Protein AF-A0A6A6Y1X2-F1 (afdb_monomer_lite)

Structure (mmCIF, N/CA/C/O backbone):
data_AF-A0A6A6Y1X2-F1
#
_entry.id   AF-A0A6A6Y1X2-F1
#
loop_
_atom_site.group_PDB
_atom_site.id
_atom_site.type_symbol
_atom_site.label_atom_id
_atom_site.label_alt_id
_atom_site.label_comp_id
_atom_site.label_asym_id
_atom_site.label_entity_id
_atom_site.label_seq_id
_atom_site.pdbx_PDB_ins_code
_atom_site.Cartn_x
_atom_site.Cartn_y
_atom_site.Cartn_z
_atom_site.occupancy
_atom_site.B_iso_or_equiv
_atom_site.auth_seq_id
_atom_site.auth_comp_id
_atom_site.auth_asym_id
_atom_site.auth_atom_id
_atom_site.pdbx_PDB_model_num
ATOM 1 N N . MET A 1 1 ? -9.112 4.869 4.068 1.00 90.94 1 MET A N 1
ATOM 2 C CA . MET A 1 1 ? -7.840 4.859 3.305 1.00 90.94 1 MET A CA 1
ATOM 3 C C . MET A 1 1 ? -7.830 5.843 2.142 1.00 90.94 1 MET A C 1
ATOM 5 O O . MET A 1 1 ? -7.029 6.756 2.189 1.00 90.94 1 MET A O 1
ATOM 9 N N . SER A 1 2 ? -8.678 5.700 1.114 1.00 92.44 2 SER A N 1
ATOM 10 C CA . SER A 1 2 ? -8.654 6.577 -0.080 1.00 92.44 2 SER A CA 1
ATOM 11 C C . SER A 1 2 ? -8.897 8.064 0.211 1.00 92.44 2 SER A C 1
ATOM 13 O O . SER A 1 2 ? -8.475 8.908 -0.566 1.00 92.44 2 SER A O 1
ATOM 15 N N . ALA A 1 3 ? -9.556 8.375 1.329 1.00 95.12 3 ALA A N 1
ATOM 16 C CA . ALA A 1 3 ? -9.776 9.737 1.811 1.00 95.12 3 ALA A CA 1
ATOM 17 C C . ALA A 1 3 ? -8.633 10.292 2.690 1.00 95.12 3 ALA A C 1
ATOM 19 O O . ALA A 1 3 ? -8.714 11.439 3.113 1.00 95.12 3 ALA A O 1
ATOM 20 N N . LEU A 1 4 ? -7.599 9.500 3.011 1.00 95.81 4 LEU A N 1
ATOM 21 C CA . LEU A 1 4 ? -6.460 9.980 3.800 1.00 95.81 4 LEU A CA 1
ATOM 22 C C . LEU A 1 4 ? -5.510 10.772 2.902 1.00 95.81 4 LEU A C 1
ATOM 24 O O . LEU A 1 4 ? -4.921 10.221 1.968 1.00 95.81 4 LEU A O 1
ATOM 28 N N . THR A 1 5 ? -5.340 12.051 3.218 1.00 97.19 5 THR A N 1
ATOM 29 C CA . THR A 1 5 ? -4.479 12.974 2.478 1.00 97.19 5 THR A CA 1
ATOM 30 C C . THR A 1 5 ? -3.548 13.721 3.422 1.00 97.19 5 THR A C 1
ATOM 32 O O . THR A 1 5 ? -3.950 14.100 4.523 1.00 97.19 5 THR A O 1
ATOM 35 N N . HIS A 1 6 ? -2.330 13.990 2.964 1.00 96.31 6 HIS A N 1
ATOM 36 C CA . HIS A 1 6 ? -1.426 14.956 3.581 1.00 96.31 6 HIS A CA 1
ATOM 37 C C . HIS A 1 6 ? -2.041 16.363 3.556 1.00 96.31 6 HIS A C 1
ATOM 39 O O . HIS A 1 6 ? -2.996 16.636 2.822 1.00 96.31 6 HIS A O 1
ATOM 45 N N . ALA A 1 7 ? -1.461 17.295 4.315 1.00 94.38 7 ALA A N 1
ATOM 46 C CA . ALA A 1 7 ? -1.940 18.679 4.365 1.00 94.38 7 ALA A CA 1
ATOM 47 C C . ALA A 1 7 ? -1.940 19.402 3.001 1.00 94.38 7 ALA A C 1
ATOM 49 O O . ALA A 1 7 ? -2.723 20.326 2.796 1.00 94.38 7 ALA A O 1
ATOM 50 N N . ASN A 1 8 ? -1.090 18.980 2.062 1.00 93.75 8 ASN A N 1
ATOM 51 C CA . ASN A 1 8 ? -1.038 19.515 0.698 1.00 93.75 8 ASN A CA 1
ATOM 52 C C . ASN A 1 8 ? -2.030 18.837 -0.273 1.00 93.75 8 ASN A C 1
ATOM 54 O O . ASN A 1 8 ? -1.996 19.114 -1.470 1.00 93.75 8 ASN A O 1
ATOM 58 N N . GLY A 1 9 ? -2.894 17.945 0.221 1.00 94.44 9 GLY A N 1
ATOM 59 C CA . GLY A 1 9 ? -3.892 17.228 -0.573 1.00 94.44 9 GLY A CA 1
ATOM 60 C C . GLY A 1 9 ? -3.372 15.982 -1.294 1.00 94.44 9 GLY A C 1
ATOM 61 O O . GLY A 1 9 ? -4.169 15.269 -1.903 1.00 94.44 9 GLY A O 1
ATOM 62 N N . VAL A 1 10 ? -2.071 15.672 -1.219 1.00 95.81 10 VAL A N 1
ATOM 63 C CA . VAL A 1 10 ? -1.525 14.419 -1.763 1.00 95.81 10 VAL A CA 1
ATOM 64 C C . VAL A 1 10 ? -2.115 13.234 -0.983 1.00 95.81 10 VAL A C 1
ATOM 66 O O . VAL A 1 10 ? -2.164 13.287 0.247 1.00 95.81 10 VAL A O 1
ATOM 69 N N . PRO A 1 11 ? -2.584 12.159 -1.643 1.00 97.00 11 PRO A N 1
ATOM 70 C CA . PRO A 1 11 ? -3.074 10.979 -0.939 1.00 97.00 11 PRO A CA 1
ATOM 71 C C . PRO A 1 11 ? -1.925 10.244 -0.244 1.00 97.00 11 PRO A C 1
ATOM 73 O O . PRO A 1 11 ? -0.875 10.043 -0.844 1.00 97.00 11 PRO A O 1
ATOM 76 N N . VAL A 1 12 ? -2.152 9.772 0.982 1.00 97.56 12 VAL A N 1
ATOM 77 C CA . VAL A 1 12 ? -1.152 9.001 1.754 1.00 97.56 12 VAL A CA 1
ATOM 78 C C . VAL A 1 12 ? -0.928 7.610 1.158 1.00 97.56 12 VAL A C 1
ATOM 80 O O . VAL A 1 12 ? 0.147 7.025 1.256 1.00 97.56 12 VAL A O 1
ATOM 83 N N . CYS A 1 13 ? -1.970 7.040 0.553 1.00 96.94 13 CYS A N 1
ATOM 84 C CA . CYS A 1 13 ? -1.951 5.688 0.007 1.00 96.94 13 CYS A CA 1
ATOM 85 C C . CYS A 1 13 ? -2.160 5.713 -1.503 1.00 96.94 13 CYS A C 1
ATOM 87 O O . CYS A 1 13 ? -3.203 6.163 -1.984 1.00 96.94 13 CYS A O 1
ATOM 89 N N . ARG A 1 14 ? -1.237 5.103 -2.246 1.00 95.31 14 ARG A N 1
ATOM 90 C CA . ARG A 1 14 ? -1.464 4.726 -3.641 1.00 95.31 14 ARG A CA 1
ATOM 91 C C . ARG A 1 14 ? -2.042 3.318 -3.687 1.00 95.31 14 ARG A C 1
ATOM 93 O O . ARG A 1 14 ? -1.314 2.345 -3.519 1.00 95.31 14 ARG A O 1
ATOM 100 N N . ILE A 1 15 ? -3.356 3.220 -3.873 1.00 95.00 15 ILE A N 1
ATOM 101 C CA . ILE A 1 15 ? -4.097 1.952 -3.860 1.00 95.00 15 ILE A CA 1
ATOM 102 C C . ILE A 1 15 ? -4.109 1.331 -5.260 1.00 95.00 15 ILE A C 1
ATOM 104 O O . ILE A 1 15 ? -4.421 2.006 -6.241 1.00 95.00 15 ILE A O 1
ATOM 108 N N . TYR A 1 16 ? -3.820 0.033 -5.340 1.00 92.19 16 TYR A N 1
ATOM 109 C CA . TYR A 1 16 ? -3.895 -0.753 -6.568 1.00 92.19 16 TYR A CA 1
ATOM 110 C C . TYR A 1 16 ? -5.142 -1.627 -6.552 1.00 92.19 16 TYR A C 1
ATOM 112 O O . TYR A 1 16 ? -5.369 -2.412 -5.629 1.00 92.19 16 TYR A O 1
ATOM 120 N N . LYS A 1 17 ? -5.932 -1.510 -7.614 1.00 91.69 17 LYS A N 1
ATOM 121 C CA . LYS A 1 17 ? -7.061 -2.388 -7.903 1.00 91.69 17 LYS A CA 1
ATOM 122 C C . LYS A 1 17 ? -7.142 -2.619 -9.403 1.00 91.69 17 LYS A C 1
ATOM 124 O O . LYS A 1 17 ? -6.641 -1.804 -10.180 1.00 91.69 17 LYS A O 1
ATOM 129 N N . ASP A 1 18 ? -7.816 -3.690 -9.791 1.00 89.19 18 ASP A N 1
ATOM 130 C CA . ASP A 1 18 ? -8.223 -3.857 -11.179 1.00 89.19 18 ASP A CA 1
ATOM 131 C C . ASP A 1 18 ? -9.150 -2.687 -11.596 1.00 89.19 18 ASP A C 1
ATOM 133 O O . ASP A 1 18 ? -9.982 -2.246 -10.784 1.00 89.19 18 ASP A O 1
ATOM 137 N N . PRO A 1 19 ? -9.007 -2.120 -12.809 1.00 89.56 19 PRO A N 1
ATOM 138 C CA . PRO A 1 19 ? -9.903 -1.077 -13.301 1.00 89.56 19 PRO A CA 1
ATOM 139 C C . PRO A 1 19 ? -11.385 -1.461 -13.214 1.00 89.56 19 PRO A C 1
ATOM 141 O O . PRO A 1 19 ? -12.190 -0.620 -12.811 1.00 89.56 19 PRO A O 1
ATOM 144 N N . GLU A 1 20 ? -11.717 -2.723 -13.488 1.00 92.00 20 GLU A N 1
ATOM 145 C CA . GLU A 1 20 ? -13.081 -3.264 -13.483 1.00 92.00 20 GLU A CA 1
ATOM 146 C C . GLU A 1 20 ? -13.570 -3.637 -12.074 1.00 92.00 20 GLU A C 1
ATOM 148 O O . GLU A 1 20 ? -14.769 -3.802 -11.858 1.00 92.00 20 GLU A O 1
ATOM 153 N N . ALA A 1 21 ? -12.670 -3.722 -11.086 1.00 91.81 21 ALA A N 1
ATOM 154 C CA . ALA A 1 21 ? -13.043 -4.044 -9.712 1.00 91.81 21 ALA A CA 1
ATOM 155 C C . ALA A 1 21 ? -13.821 -2.906 -9.036 1.00 91.81 21 ALA A C 1
ATOM 157 O O . ALA A 1 21 ? -13.378 -1.749 -9.016 1.00 91.81 21 ALA A O 1
ATOM 158 N N . ILE A 1 22 ? -14.938 -3.254 -8.394 1.00 90.62 22 ILE A N 1
ATOM 159 C CA . ILE A 1 22 ? -15.794 -2.325 -7.650 1.00 90.62 22 ILE A CA 1
ATOM 160 C C . ILE A 1 22 ? -15.734 -2.687 -6.165 1.00 90.62 22 ILE A C 1
ATOM 162 O O . ILE A 1 22 ? -16.066 -3.801 -5.763 1.00 90.62 22 ILE A O 1
ATOM 166 N N . TYR A 1 23 ? -15.317 -1.741 -5.319 1.00 88.62 23 TYR A N 1
ATOM 167 C CA . TYR A 1 23 ? -15.350 -1.958 -3.871 1.00 88.62 23 TYR A CA 1
ATOM 168 C C . TYR A 1 23 ? -16.794 -2.110 -3.386 1.00 88.62 23 TYR A C 1
ATOM 170 O O . TYR A 1 23 ? -17.651 -1.294 -3.714 1.00 88.62 23 TYR A O 1
ATOM 178 N N . GLY A 1 24 ? -17.041 -3.154 -2.595 1.00 86.94 24 GLY A N 1
ATOM 179 C CA . GLY A 1 24 ? -18.381 -3.543 -2.147 1.00 86.94 24 GLY A CA 1
ATOM 180 C C . GLY A 1 24 ? -19.018 -4.662 -2.977 1.00 86.94 24 GLY A C 1
ATOM 181 O O . GLY A 1 24 ? -19.987 -5.257 -2.514 1.00 86.94 24 GLY A O 1
ATOM 182 N N . ASP A 1 25 ? -18.460 -5.009 -4.143 1.00 93.12 25 ASP A N 1
ATOM 183 C CA . ASP A 1 25 ? -18.885 -6.175 -4.922 1.00 93.12 25 ASP A CA 1
ATOM 184 C C . ASP A 1 25 ? -17.889 -7.335 -4.783 1.00 93.12 25 ASP A C 1
ATOM 186 O O . ASP A 1 25 ? -16.803 -7.338 -5.367 1.00 93.12 25 ASP A O 1
ATOM 190 N N . ALA A 1 26 ? -18.295 -8.366 -4.041 1.00 90.81 26 ALA A N 1
ATOM 191 C CA . ALA A 1 26 ? -17.480 -9.552 -3.787 1.00 90.81 26 ALA A CA 1
ATOM 192 C C . ALA A 1 26 ? -17.168 -10.383 -5.048 1.00 90.81 26 ALA A C 1
ATOM 194 O O . ALA A 1 26 ? -16.287 -11.241 -5.006 1.00 90.81 26 ALA A O 1
ATOM 195 N N . LYS A 1 27 ? -17.875 -10.166 -6.169 1.00 92.94 27 LYS A N 1
ATOM 196 C CA . LYS A 1 27 ? -17.596 -10.866 -7.435 1.00 92.94 27 LYS A CA 1
ATOM 197 C C . LYS A 1 27 ? -16.362 -10.327 -8.147 1.00 92.94 27 LYS A C 1
ATOM 199 O O . LYS A 1 27 ? -15.726 -11.067 -8.891 1.00 92.94 27 LYS A O 1
ATOM 204 N N . THR A 1 28 ? -16.053 -9.050 -7.943 1.00 93.06 28 THR A N 1
ATOM 205 C CA . THR A 1 28 ? -14.974 -8.350 -8.654 1.00 93.06 28 THR A CA 1
ATOM 206 C C . THR A 1 28 ? -13.822 -7.966 -7.731 1.00 93.06 28 THR A C 1
ATOM 208 O O . THR A 1 28 ? -12.709 -7.748 -8.206 1.00 93.06 28 THR A O 1
ATOM 211 N N . GLN A 1 29 ? -14.053 -7.914 -6.416 1.00 92.06 29 GLN A N 1
ATOM 212 C CA . GLN A 1 29 ? -13.047 -7.540 -5.432 1.00 92.06 29 GLN A CA 1
ATOM 213 C C . GLN A 1 29 ? -13.070 -8.466 -4.211 1.00 92.06 29 GLN A C 1
ATOM 215 O O . GLN A 1 29 ? -14.112 -8.714 -3.608 1.00 92.06 29 GLN A O 1
ATOM 220 N N . GLY A 1 30 ? -11.890 -8.946 -3.822 1.00 92.31 30 GLY A N 1
ATOM 221 C CA . GLY A 1 30 ? -11.708 -9.754 -2.619 1.00 92.31 30 GLY A CA 1
ATOM 222 C C . GLY A 1 30 ? -11.501 -8.914 -1.355 1.00 92.31 30 GLY A C 1
ATOM 223 O O . GLY A 1 30 ? -11.542 -7.687 -1.370 1.00 92.31 30 GLY A O 1
ATOM 224 N N . ALA A 1 31 ? -11.197 -9.583 -0.243 1.00 93.44 31 ALA A N 1
ATOM 225 C CA . ALA A 1 31 ? -10.974 -8.941 1.057 1.00 93.44 31 ALA A CA 1
ATOM 226 C C . ALA A 1 31 ? -9.569 -8.317 1.230 1.00 93.44 31 ALA A C 1
ATOM 228 O O . ALA A 1 31 ? -9.184 -7.951 2.342 1.00 93.44 31 ALA A O 1
ATOM 229 N N . THR A 1 32 ? -8.782 -8.218 0.155 1.00 94.00 32 THR A N 1
ATOM 230 C CA . THR A 1 32 ? -7.405 -7.707 0.179 1.00 94.00 32 THR A CA 1
ATOM 231 C C . THR A 1 32 ? -7.313 -6.362 -0.526 1.00 94.00 32 THR A C 1
ATOM 233 O O . THR A 1 32 ? -7.763 -6.209 -1.658 1.00 94.00 32 THR A O 1
ATOM 236 N N . VAL A 1 33 ? -6.638 -5.406 0.110 1.00 94.88 33 VAL A N 1
ATOM 237 C CA . VAL A 1 33 ? -6.283 -4.116 -0.487 1.00 94.88 33 VAL A CA 1
ATOM 238 C C . VAL A 1 33 ? -4.764 -4.028 -0.596 1.00 94.88 33 VAL A C 1
ATOM 240 O O . VAL A 1 33 ? -4.051 -4.139 0.403 1.00 94.88 33 VAL A O 1
ATOM 243 N N . ALA A 1 34 ? -4.265 -3.847 -1.820 1.00 94.25 34 ALA A N 1
ATOM 244 C CA . ALA A 1 34 ? -2.849 -3.640 -2.107 1.00 94.25 34 ALA A CA 1
ATOM 245 C C . ALA A 1 34 ? -2.564 -2.149 -2.301 1.00 94.25 34 ALA A C 1
ATOM 247 O O . ALA A 1 34 ? -3.314 -1.461 -2.993 1.00 94.25 34 ALA A O 1
ATOM 248 N N . PHE A 1 35 ? -1.487 -1.642 -1.708 1.00 95.50 35 PHE A N 1
ATOM 249 C CA . PHE A 1 35 ? -1.130 -0.228 -1.787 1.00 95.50 35 PHE A CA 1
ATOM 250 C C . PHE A 1 35 ? 0.358 0.013 -1.505 1.00 95.50 35 PHE A C 1
ATOM 252 O O . PHE A 1 35 ? 1.063 -0.847 -0.973 1.00 95.50 35 PHE A O 1
ATOM 259 N N . ASN A 1 36 ? 0.840 1.202 -1.855 1.00 95.31 36 ASN A N 1
ATOM 260 C CA . ASN A 1 36 ? 2.048 1.783 -1.273 1.00 95.31 36 ASN A CA 1
ATOM 261 C C . ASN A 1 36 ? 1.655 2.969 -0.394 1.00 95.31 36 ASN A C 1
ATOM 263 O O . ASN A 1 36 ? 0.688 3.671 -0.693 1.00 95.31 36 ASN A O 1
ATOM 267 N N . VAL A 1 37 ? 2.423 3.186 0.668 1.00 96.50 37 VAL A N 1
ATOM 268 C CA . VAL A 1 37 ? 2.389 4.432 1.437 1.00 96.50 37 VAL A CA 1
ATOM 269 C C . VAL A 1 37 ? 3.362 5.399 0.783 1.00 96.50 37 VAL A C 1
ATOM 271 O O . VAL A 1 37 ? 4.423 4.969 0.330 1.00 96.50 37 VAL A O 1
ATOM 274 N N . GLN A 1 38 ? 2.995 6.666 0.692 1.00 95.19 38 GLN A N 1
ATOM 275 C CA . GLN A 1 38 ? 3.832 7.719 0.132 1.00 95.19 38 GLN A CA 1
ATOM 276 C C . GLN A 1 38 ? 3.825 8.938 1.049 1.00 95.19 38 GLN A C 1
ATOM 278 O O . GLN A 1 38 ? 2.919 9.081 1.867 1.00 95.19 38 GLN A O 1
ATOM 283 N N . ASP A 1 39 ? 4.862 9.758 0.933 1.00 94.25 39 ASP A N 1
ATOM 284 C CA . ASP A 1 39 ? 5.003 11.016 1.657 1.00 94.25 39 ASP A CA 1
ATOM 285 C C . ASP A 1 39 ? 4.289 12.174 0.931 1.00 94.25 39 ASP A C 1
ATOM 287 O O . ASP A 1 39 ? 3.722 12.022 -0.163 1.00 94.25 39 ASP A O 1
ATOM 291 N N . SER A 1 40 ? 4.339 13.369 1.524 1.00 94.75 40 SER A N 1
ATOM 292 C CA . SER A 1 40 ? 3.743 14.571 0.931 1.00 94.75 40 SER A CA 1
ATOM 293 C C . SER A 1 40 ? 4.392 15.000 -0.394 1.00 94.75 40 SER A C 1
ATOM 295 O O . SER A 1 40 ? 3.788 15.775 -1.142 1.00 94.75 40 SER A O 1
ATOM 297 N N . LEU A 1 41 ? 5.578 14.483 -0.724 1.00 92.94 41 LEU A N 1
ATOM 298 C CA . LEU A 1 41 ? 6.306 14.703 -1.975 1.00 92.94 41 LEU A CA 1
ATOM 299 C C . LEU A 1 41 ? 6.076 13.581 -3.004 1.00 92.94 41 LEU A C 1
ATOM 301 O O . LEU A 1 41 ? 6.710 13.582 -4.060 1.00 92.94 41 LEU A O 1
ATOM 305 N N . VAL A 1 42 ? 5.129 12.666 -2.749 1.00 93.06 42 VAL A N 1
ATOM 306 C CA . VAL A 1 42 ? 4.790 11.517 -3.611 1.00 93.06 42 VAL A CA 1
ATOM 307 C C . VAL A 1 42 ? 5.923 10.478 -3.686 1.00 93.06 42 VAL A C 1
ATOM 309 O O . VAL A 1 42 ? 5.928 9.604 -4.556 1.00 93.06 42 VAL A O 1
ATOM 312 N N . MET A 1 43 ? 6.882 10.515 -2.761 1.00 93.06 43 MET A N 1
ATOM 313 C CA . MET A 1 43 ? 7.907 9.485 -2.643 1.00 93.06 43 MET A CA 1
ATOM 314 C C . MET A 1 43 ? 7.345 8.297 -1.860 1.00 93.06 43 MET A C 1
ATOM 316 O O . MET A 1 43 ? 6.833 8.471 -0.752 1.00 93.06 43 MET A O 1
ATOM 320 N N . PRO A 1 44 ? 7.400 7.070 -2.406 1.00 93.50 44 PRO A N 1
ATOM 321 C CA . PRO A 1 44 ? 6.893 5.913 -1.692 1.00 93.50 44 PRO A CA 1
ATOM 322 C C . PRO A 1 44 ? 7.811 5.575 -0.519 1.00 93.50 44 PRO A C 1
ATOM 324 O O . PRO A 1 44 ? 9.028 5.570 -0.664 1.00 93.50 44 PRO A O 1
ATOM 327 N N . ILE A 1 45 ? 7.219 5.220 0.615 1.00 94.06 45 ILE A N 1
ATOM 328 C CA . ILE A 1 45 ? 7.920 4.720 1.799 1.00 94.06 45 ILE A CA 1
ATOM 329 C C . ILE A 1 45 ? 8.226 3.235 1.604 1.00 94.06 45 ILE A C 1
ATOM 331 O O . ILE A 1 45 ? 7.472 2.501 0.944 1.00 94.06 45 ILE A O 1
ATOM 335 N N . ALA A 1 46 ? 9.340 2.765 2.173 1.00 92.00 46 ALA A N 1
ATOM 336 C CA . ALA A 1 46 ? 9.698 1.369 2.049 1.00 92.00 46 ALA A CA 1
ATOM 337 C C . ALA A 1 46 ? 8.661 0.444 2.694 1.00 92.00 46 ALA A C 1
ATOM 339 O O . ALA A 1 46 ? 8.297 0.610 3.853 1.00 92.00 46 ALA A O 1
ATOM 340 N N . TYR A 1 47 ? 8.192 -0.564 1.951 1.00 93.00 47 TYR A N 1
ATOM 341 C CA . TYR A 1 47 ? 7.175 -1.495 2.447 1.00 93.00 47 TYR A CA 1
ATOM 342 C C . TYR A 1 47 ? 7.643 -2.241 3.707 1.00 93.00 47 TYR A C 1
ATOM 344 O O . TYR A 1 47 ? 6.820 -2.536 4.565 1.00 93.00 47 TYR A O 1
ATOM 352 N N . SER A 1 48 ? 8.955 -2.480 3.833 1.00 92.06 48 SER A N 1
ATOM 353 C CA . SER A 1 48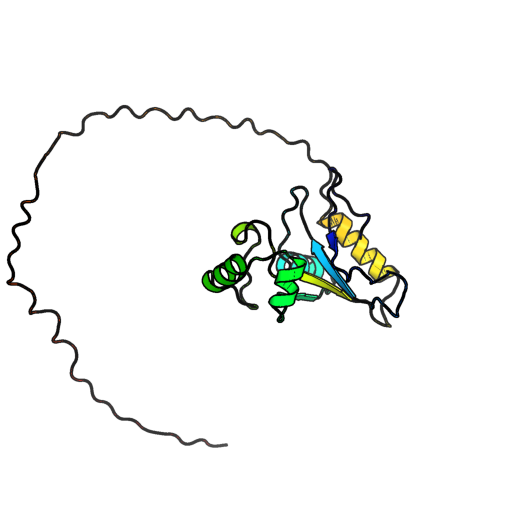 ? 9.584 -3.069 5.017 1.00 92.06 48 SER A CA 1
ATOM 354 C C . SER A 1 48 ? 9.509 -2.152 6.232 1.00 92.06 48 SER A C 1
ATOM 356 O O . SER A 1 48 ? 9.336 -2.630 7.347 1.00 92.06 48 SER A O 1
ATOM 358 N N . ASP A 1 49 ? 9.621 -0.842 6.019 1.00 93.31 49 ASP A N 1
ATOM 359 C CA . ASP A 1 49 ? 9.552 0.146 7.095 1.00 93.31 49 ASP A CA 1
ATOM 360 C C . ASP A 1 49 ? 8.103 0.311 7.555 1.00 93.31 49 ASP A C 1
ATOM 362 O O . ASP A 1 49 ? 7.842 0.425 8.750 1.00 93.31 49 ASP A O 1
ATOM 366 N N . VAL A 1 50 ? 7.153 0.232 6.614 1.00 95.81 50 VAL A N 1
ATOM 367 C CA . VAL A 1 50 ? 5.719 0.198 6.926 1.00 95.81 50 VAL A CA 1
ATOM 368 C C . VAL A 1 50 ? 5.350 -1.042 7.735 1.00 95.81 50 VAL A C 1
ATOM 370 O O . VAL A 1 50 ? 4.654 -0.924 8.737 1.00 95.81 50 VAL A O 1
ATOM 373 N N . GLU A 1 51 ? 5.826 -2.221 7.331 1.00 95.44 51 GLU A N 1
ATOM 374 C CA . GLU A 1 51 ? 5.599 -3.472 8.065 1.00 95.44 51 GLU A CA 1
ATOM 375 C C . GLU A 1 51 ? 6.199 -3.420 9.465 1.00 95.44 51 GLU A C 1
ATOM 377 O O . GLU A 1 51 ? 5.495 -3.678 10.433 1.00 95.44 51 GLU A O 1
ATOM 382 N N . LYS A 1 52 ? 7.459 -2.992 9.584 1.00 95.75 52 LYS A N 1
ATOM 383 C CA . LYS A 1 52 ? 8.135 -2.882 10.876 1.00 95.75 52 LYS A CA 1
ATOM 384 C C . LYS A 1 52 ? 7.395 -1.941 11.831 1.00 95.75 52 LYS A C 1
ATOM 386 O O . LYS A 1 52 ? 7.194 -2.286 12.991 1.00 95.75 52 LYS A O 1
ATOM 391 N N . LEU A 1 53 ? 6.985 -0.763 11.358 1.00 97.44 53 LEU A N 1
ATOM 392 C CA . LEU A 1 53 ? 6.264 0.195 12.197 1.00 97.44 53 LEU A CA 1
ATOM 393 C C . LEU A 1 53 ? 4.867 -0.317 12.576 1.00 97.44 53 LEU A C 1
ATOM 395 O O . LEU A 1 53 ? 4.405 -0.076 13.689 1.00 97.44 53 LEU A O 1
ATOM 399 N N . ALA A 1 54 ? 4.197 -1.035 11.673 1.00 97.75 54 ALA A N 1
ATOM 400 C CA . ALA A 1 54 ? 2.916 -1.670 11.963 1.00 97.75 54 ALA A CA 1
ATOM 401 C C . ALA A 1 54 ? 3.064 -2.785 13.016 1.00 97.75 54 ALA A C 1
ATOM 403 O O . ALA A 1 54 ? 2.273 -2.832 13.960 1.00 97.75 54 ALA A O 1
ATOM 404 N N . ASP A 1 55 ? 4.116 -3.605 12.928 1.00 97.62 55 ASP A N 1
ATOM 405 C CA . ASP A 1 55 ? 4.434 -4.646 13.913 1.00 97.62 55 ASP A CA 1
ATOM 406 C C . ASP A 1 55 ?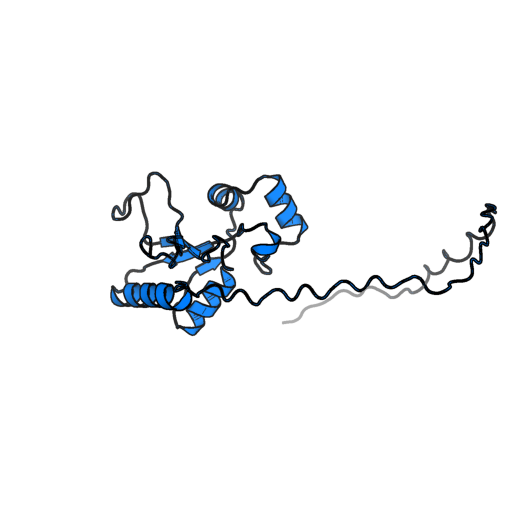 4.654 -4.049 15.315 1.00 97.62 55 ASP A C 1
ATOM 408 O O . ASP A 1 55 ? 4.151 -4.587 16.302 1.00 97.62 55 ASP A O 1
ATOM 412 N N . GLU A 1 56 ? 5.330 -2.897 15.412 1.00 97.88 56 GLU A N 1
ATOM 413 C CA . GLU A 1 56 ? 5.505 -2.146 16.669 1.00 97.88 56 GLU A CA 1
ATOM 414 C C . GLU A 1 56 ? 4.163 -1.680 17.277 1.00 97.88 56 GLU A C 1
ATOM 416 O O . GLU A 1 56 ? 4.063 -1.494 18.490 1.00 97.88 56 GLU A O 1
ATOM 421 N N . HIS A 1 57 ? 3.112 -1.561 16.458 1.00 97.25 57 HIS A N 1
ATOM 422 C CA . HIS A 1 57 ? 1.745 -1.220 16.867 1.00 97.25 57 HIS A CA 1
ATOM 423 C C . HIS A 1 57 ? 0.815 -2.445 16.960 1.00 97.25 57 HIS A C 1
ATOM 425 O O . HIS A 1 57 ? -0.395 -2.284 17.114 1.00 97.25 57 HIS A O 1
ATOM 431 N N . ASN A 1 58 ? 1.357 -3.669 16.914 1.00 97.00 58 ASN A N 1
ATOM 432 C CA . ASN A 1 58 ? 0.602 -4.931 16.899 1.00 97.00 58 ASN A CA 1
ATOM 433 C C . ASN A 1 58 ? -0.356 -5.069 15.697 1.00 97.00 58 ASN A C 1
ATOM 435 O O . ASN A 1 58 ? -1.398 -5.721 15.790 1.00 97.00 58 ASN A O 1
ATOM 439 N N . ILE A 1 59 ? -0.006 -4.463 14.561 1.00 97.44 59 ILE A N 1
ATOM 440 C CA . ILE A 1 59 ? -0.737 -4.564 13.297 1.00 97.44 59 ILE A CA 1
ATOM 441 C C . ILE A 1 59 ? 0.109 -5.376 12.321 1.00 97.44 59 ILE A C 1
ATOM 443 O O . ILE A 1 59 ? 1.106 -4.898 11.790 1.00 97.44 59 ILE A O 1
ATOM 447 N N . TYR A 1 60 ? -0.331 -6.594 12.023 1.00 95.94 60 TYR A N 1
ATOM 448 C CA . TYR A 1 60 ? 0.408 -7.489 11.136 1.00 95.94 60 TYR A CA 1
ATOM 449 C C . TYR A 1 60 ? -0.033 -7.309 9.685 1.00 95.94 60 TYR A C 1
ATOM 451 O O . TYR A 1 60 ? -1.136 -7.698 9.286 1.00 95.94 60 TYR A O 1
ATOM 459 N N . LEU A 1 61 ? 0.846 -6.721 8.879 1.00 95.62 61 LEU A N 1
ATOM 460 C CA . LEU A 1 61 ? 0.635 -6.514 7.449 1.00 95.62 61 LEU A CA 1
ATOM 461 C C . LEU A 1 61 ? 1.386 -7.571 6.636 1.00 95.62 61 LEU A C 1
ATOM 463 O O . LEU A 1 61 ? 2.236 -8.292 7.143 1.00 95.62 61 LEU A O 1
ATOM 467 N N . ARG A 1 62 ? 1.057 -7.690 5.345 1.00 94.00 62 ARG A N 1
ATOM 468 C CA . ARG A 1 62 ? 1.856 -8.492 4.409 1.00 94.00 62 ARG A CA 1
ATOM 469 C C . ARG A 1 62 ? 2.596 -7.564 3.469 1.00 94.00 62 ARG A C 1
ATOM 471 O O . ARG A 1 62 ? 1.998 -7.075 2.506 1.00 94.00 62 ARG A O 1
ATOM 478 N N . SER A 1 63 ? 3.886 -7.364 3.704 1.00 91.50 63 SER A N 1
ATOM 479 C CA . SER A 1 63 ? 4.723 -6.513 2.864 1.00 91.50 63 SER A CA 1
ATOM 480 C C . SER A 1 63 ? 5.747 -7.344 2.090 1.00 91.50 63 SER A C 1
ATOM 482 O O . SER A 1 63 ? 6.348 -8.281 2.610 1.00 91.50 63 SER A O 1
ATOM 484 N N . SER A 1 64 ? 5.878 -7.093 0.786 1.00 86.31 64 SER A N 1
ATOM 485 C CA . SER A 1 64 ? 6.799 -7.880 -0.038 1.00 86.31 64 SER A CA 1
ATOM 486 C C . SER A 1 64 ? 6.979 -7.313 -1.440 1.00 86.31 64 SER A C 1
ATOM 488 O O . SER A 1 64 ? 6.021 -6.815 -2.041 1.00 86.31 64 SER A O 1
ATOM 490 N N . GLY A 1 65 ? 8.160 -7.534 -2.020 1.00 82.19 65 GLY A N 1
ATOM 491 C CA . GLY A 1 65 ? 8.303 -7.581 -3.473 1.00 82.19 65 GLY A CA 1
ATOM 492 C C . GLY A 1 65 ? 7.470 -8.731 -4.043 1.00 82.19 65 GLY A C 1
ATOM 493 O O . GLY A 1 65 ? 7.437 -9.819 -3.469 1.00 82.19 65 GLY A O 1
ATOM 494 N N . LEU A 1 66 ? 6.755 -8.522 -5.149 1.00 72.56 66 LEU A N 1
ATOM 495 C CA . LEU A 1 66 ? 5.942 -9.603 -5.718 1.00 72.56 66 LEU A CA 1
ATOM 496 C C . LEU A 1 66 ? 6.819 -10.558 -6.531 1.00 72.56 66 LEU A C 1
ATOM 498 O O . LEU A 1 66 ? 7.656 -10.141 -7.327 1.00 72.56 66 LEU A O 1
ATOM 502 N N . CYS A 1 67 ? 6.568 -11.860 -6.380 1.00 78.31 67 CYS A N 1
ATOM 503 C CA . CYS A 1 67 ? 7.225 -12.912 -7.160 1.00 78.31 67 CYS A CA 1
ATOM 504 C C . CYS A 1 67 ? 6.862 -12.882 -8.656 1.00 78.31 67 CYS A C 1
ATOM 506 O O . CYS A 1 67 ? 7.518 -13.545 -9.455 1.00 78.31 67 CYS A O 1
ATOM 508 N N . ASN A 1 68 ? 5.841 -12.106 -9.034 1.00 80.50 68 ASN A N 1
ATOM 509 C CA . ASN A 1 68 ? 5.495 -11.799 -10.414 1.00 80.50 68 ASN A CA 1
ATOM 510 C C . ASN A 1 68 ? 6.047 -10.406 -10.790 1.00 80.50 68 ASN A C 1
ATOM 512 O O . ASN A 1 68 ? 5.371 -9.399 -10.542 1.00 80.50 68 ASN A O 1
ATOM 516 N N . PRO A 1 69 ? 7.246 -10.321 -11.399 1.00 78.56 69 PRO A N 1
ATOM 517 C CA . PRO A 1 69 ? 7.846 -9.042 -11.771 1.00 78.56 69 PRO A CA 1
ATOM 518 C C . PRO A 1 69 ? 7.052 -8.319 -12.866 1.00 78.56 69 PRO A C 1
ATOM 520 O O . PRO A 1 69 ? 7.075 -7.094 -12.908 1.00 78.56 69 PRO A O 1
ATOM 523 N N . GLY A 1 70 ? 6.321 -9.052 -13.716 1.00 84.44 70 GLY A N 1
ATOM 524 C CA . GLY A 1 70 ? 5.474 -8.464 -14.756 1.00 84.44 70 GLY A CA 1
ATOM 525 C C . GLY A 1 70 ? 4.317 -7.662 -14.163 1.00 84.44 70 GLY A C 1
ATOM 526 O O . GLY A 1 70 ? 4.105 -6.519 -14.549 1.00 84.44 70 GLY A O 1
ATOM 527 N N . GLY A 1 71 ? 3.635 -8.216 -13.155 1.00 84.44 71 GLY A N 1
ATOM 528 C CA . GLY A 1 71 ? 2.542 -7.519 -12.470 1.00 84.44 71 GLY A CA 1
ATOM 529 C C . GLY A 1 71 ? 3.003 -6.227 -11.791 1.00 84.44 71 GLY A C 1
ATOM 530 O O . GLY A 1 71 ? 2.403 -5.174 -11.992 1.00 84.44 71 GLY A O 1
ATOM 531 N N . ILE A 1 72 ? 4.113 -6.280 -11.043 1.00 84.19 72 ILE A N 1
ATOM 532 C CA . ILE A 1 72 ? 4.700 -5.072 -10.437 1.00 84.19 72 ILE A CA 1
ATOM 533 C C . ILE A 1 72 ? 5.117 -4.065 -11.498 1.00 84.19 72 ILE A C 1
ATOM 535 O O . ILE A 1 72 ? 4.865 -2.875 -11.322 1.00 84.19 72 ILE A O 1
ATOM 539 N N . ALA A 1 73 ? 5.714 -4.521 -12.600 1.00 89.00 73 ALA A N 1
ATOM 540 C CA . ALA A 1 73 ? 6.107 -3.628 -13.676 1.00 89.00 73 ALA A CA 1
ATOM 541 C C . ALA A 1 73 ? 4.915 -2.869 -14.262 1.00 89.00 73 ALA A C 1
ATOM 543 O O . ALA A 1 73 ? 5.025 -1.663 -14.476 1.00 89.00 73 ALA A O 1
ATOM 544 N N . THR A 1 74 ? 3.771 -3.532 -14.432 1.00 87.44 74 THR A N 1
ATOM 545 C CA . THR A 1 74 ? 2.539 -2.892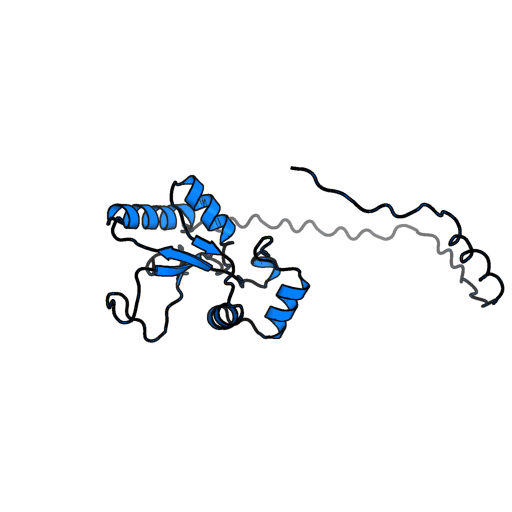 -14.901 1.00 87.44 74 THR A CA 1
ATOM 546 C C . THR A 1 74 ? 2.003 -1.867 -13.900 1.00 87.44 74 THR A C 1
ATOM 548 O O . THR A 1 74 ? 1.795 -0.719 -14.273 1.00 87.44 74 THR A O 1
ATOM 551 N N . PHE A 1 75 ? 1.818 -2.226 -12.624 1.00 86.12 75 PHE A N 1
ATOM 552 C CA . PHE A 1 75 ? 1.215 -1.305 -11.644 1.00 86.12 75 PHE A CA 1
ATOM 553 C C . PHE A 1 75 ? 2.124 -0.121 -11.272 1.00 86.12 75 PHE A C 1
ATOM 555 O O . PHE A 1 75 ? 1.634 0.975 -10.989 1.00 86.12 75 PHE A O 1
ATOM 562 N N . GLN A 1 76 ? 3.443 -0.325 -11.309 1.00 86.19 76 GLN A N 1
ATOM 563 C CA . GLN A 1 76 ? 4.446 0.685 -10.957 1.00 86.19 76 GLN A CA 1
ATOM 564 C C . GLN A 1 76 ? 5.056 1.398 -12.167 1.00 86.19 76 GLN A C 1
ATOM 566 O O . GLN A 1 76 ? 5.946 2.232 -11.998 1.00 86.19 76 GLN A O 1
ATOM 571 N N . ASN A 1 77 ? 4.571 1.110 -13.380 1.00 89.31 77 ASN A N 1
ATOM 572 C CA . ASN A 1 77 ? 5.089 1.661 -14.633 1.00 89.31 77 ASN A CA 1
ATOM 573 C C . ASN A 1 77 ? 6.612 1.481 -14.772 1.00 89.31 77 ASN A C 1
ATOM 575 O O . ASN A 1 77 ? 7.329 2.415 -15.147 1.00 89.31 77 ASN A O 1
ATOM 579 N N . PHE A 1 78 ? 7.139 0.304 -14.426 1.00 91.00 78 PHE A N 1
ATOM 580 C CA . PHE A 1 78 ? 8.543 -0.005 -14.690 1.00 91.00 78 PHE A CA 1
ATOM 581 C C . PHE A 1 78 ? 8.747 -0.305 -16.171 1.00 91.00 78 PHE A C 1
ATOM 583 O O . PHE A 1 78 ? 8.038 -1.112 -16.771 1.00 91.00 78 PHE A O 1
ATOM 590 N N . THR A 1 79 ? 9.766 0.318 -16.753 1.00 92.12 79 THR A N 1
ATOM 591 C CA . THR A 1 79 ? 10.212 -0.010 -18.106 1.00 92.12 79 THR A CA 1
ATOM 592 C C . THR A 1 79 ? 11.064 -1.282 -18.102 1.00 92.12 79 THR A C 1
ATOM 594 O O . THR A 1 79 ? 11.603 -1.696 -17.074 1.00 92.12 79 THR A O 1
ATOM 597 N N . ALA A 1 80 ? 11.262 -1.895 -19.272 1.00 91.75 80 ALA A N 1
ATOM 598 C CA . ALA A 1 80 ? 12.172 -3.035 -19.394 1.00 91.75 80 ALA A CA 1
ATOM 599 C C . ALA A 1 80 ? 13.617 -2.681 -18.980 1.00 91.75 80 ALA A C 1
ATOM 601 O O . ALA A 1 80 ? 14.331 -3.531 -18.445 1.00 91.75 80 ALA A O 1
ATOM 602 N N . SER A 1 81 ? 14.051 -1.436 -19.208 1.00 91.69 81 SER A N 1
ATOM 603 C CA . SER A 1 81 ? 15.331 -0.920 -18.712 1.00 91.69 81 SER A CA 1
ATOM 604 C C . SER A 1 81 ? 15.351 -0.794 -17.193 1.00 91.69 81 SER A C 1
ATOM 606 O O . SER A 1 81 ? 16.338 -1.211 -16.591 1.00 91.69 81 SER A O 1
ATOM 608 N N . ASP A 1 82 ? 14.269 -0.316 -16.571 1.00 91.31 82 ASP A N 1
ATOM 609 C CA . ASP A 1 82 ? 14.180 -0.203 -15.110 1.00 91.31 82 ASP A CA 1
ATOM 610 C C . ASP A 1 82 ? 14.314 -1.582 -14.463 1.00 91.31 82 ASP A C 1
ATOM 612 O O . ASP A 1 82 ? 15.112 -1.763 -13.551 1.00 91.31 82 ASP A O 1
ATOM 616 N N . VAL A 1 83 ? 13.598 -2.591 -14.973 1.00 90.06 83 VAL A N 1
ATOM 617 C CA . VAL A 1 83 ? 13.659 -3.961 -14.435 1.00 90.06 83 VAL A CA 1
ATOM 618 C C . VAL A 1 83 ? 15.074 -4.541 -14.546 1.00 90.06 83 VAL A C 1
ATOM 620 O O . VAL A 1 83 ? 15.570 -5.154 -13.598 1.00 90.06 83 VAL A O 1
ATOM 623 N N . LYS A 1 84 ? 15.760 -4.317 -15.675 1.00 91.00 84 LYS A N 1
ATOM 624 C CA . LYS A 1 84 ? 17.165 -4.725 -15.850 1.00 91.00 84 LYS A CA 1
ATOM 625 C C . LYS A 1 84 ? 18.093 -3.993 -14.881 1.00 91.00 84 LYS A C 1
ATOM 627 O O . LYS A 1 84 ? 18.975 -4.628 -14.309 1.00 91.00 84 LYS A O 1
ATOM 632 N N . ALA A 1 85 ? 17.886 -2.692 -14.679 1.00 91.06 85 ALA A N 1
ATOM 633 C CA . ALA A 1 85 ? 18.665 -1.888 -13.745 1.00 91.06 85 ALA A CA 1
ATOM 634 C C . ALA A 1 85 ? 18.453 -2.351 -12.296 1.00 91.06 85 ALA A C 1
ATOM 636 O O . ALA A 1 85 ? 19.425 -2.618 -11.601 1.00 91.06 85 ALA A O 1
ATOM 637 N N . ILE A 1 86 ? 17.205 -2.559 -11.871 1.00 89.75 86 ILE A N 1
ATOM 638 C CA . ILE A 1 86 ? 16.838 -3.102 -10.554 1.00 89.75 86 ILE A CA 1
ATOM 639 C C . ILE A 1 86 ? 17.536 -4.447 -10.310 1.00 89.75 86 ILE A C 1
ATOM 641 O O . ILE A 1 86 ? 18.123 -4.671 -9.250 1.00 89.75 86 ILE A O 1
ATOM 645 N N . PHE A 1 87 ? 17.525 -5.336 -11.308 1.00 89.56 87 PHE A N 1
ATOM 646 C CA . PHE A 1 87 ? 18.232 -6.612 -11.225 1.00 89.56 87 PHE A CA 1
ATOM 647 C C . PHE A 1 87 ? 19.755 -6.433 -11.117 1.00 89.56 87 PHE A C 1
ATOM 649 O O . PHE A 1 87 ? 20.382 -7.090 -10.284 1.00 89.56 87 PHE A O 1
ATOM 656 N N . ALA A 1 88 ? 20.345 -5.547 -11.926 1.00 91.38 88 ALA A N 1
ATOM 657 C CA . ALA A 1 88 ? 21.782 -5.268 -11.938 1.00 91.38 88 ALA A CA 1
ATOM 658 C C . ALA A 1 88 ? 22.274 -4.607 -10.639 1.00 91.38 88 ALA A C 1
ATOM 660 O O . ALA A 1 88 ? 23.363 -4.922 -10.168 1.00 91.38 88 ALA A O 1
ATOM 661 N N . LEU A 1 89 ? 21.444 -3.766 -10.015 1.00 90.50 89 LEU A N 1
ATOM 662 C CA . LEU A 1 89 ? 21.669 -3.181 -8.688 1.00 90.50 89 LEU A CA 1
ATOM 663 C C . LEU A 1 89 ? 21.563 -4.216 -7.554 1.00 90.50 89 LEU A C 1
ATOM 665 O O . LEU A 1 89 ? 21.807 -3.900 -6.392 1.00 90.50 89 LEU A O 1
ATOM 669 N N . GLY A 1 90 ? 21.224 -5.466 -7.880 1.00 88.88 90 GLY A N 1
ATOM 670 C CA . GLY A 1 90 ? 21.206 -6.569 -6.931 1.00 88.88 90 GLY A CA 1
ATOM 671 C C . GLY A 1 90 ? 19.930 -6.643 -6.104 1.00 88.88 90 GLY A C 1
ATOM 672 O O . GLY A 1 90 ? 19.964 -7.215 -5.015 1.00 88.88 90 GLY A O 1
ATOM 673 N N . HIS A 1 91 ? 18.807 -6.113 -6.602 1.00 87.31 91 HIS A N 1
ATOM 674 C CA . HIS A 1 91 ? 17.521 -6.275 -5.932 1.00 87.31 91 HIS A CA 1
ATOM 675 C C . HIS A 1 91 ? 17.187 -7.760 -5.755 1.00 87.31 91 HIS A C 1
ATOM 677 O O . HIS A 1 91 ? 17.217 -8.559 -6.706 1.00 87.31 91 HIS A O 1
ATOM 683 N N . ARG A 1 92 ? 16.874 -8.135 -4.518 1.00 84.12 92 ARG A N 1
ATOM 684 C CA . ARG A 1 92 ? 16.430 -9.474 -4.131 1.00 84.12 92 ARG A CA 1
ATOM 685 C C . ARG A 1 92 ? 15.295 -9.333 -3.132 1.00 84.12 92 ARG A C 1
ATOM 687 O O . ARG A 1 92 ? 15.233 -8.355 -2.401 1.00 84.12 92 ARG A O 1
ATOM 694 N N . TYR A 1 93 ? 14.453 -10.355 -3.039 1.00 75.56 93 TYR A N 1
ATOM 695 C CA . TYR A 1 93 ? 13.376 -10.377 -2.050 1.00 75.56 93 TYR A CA 1
ATOM 696 C C . TYR A 1 93 ? 13.899 -10.199 -0.614 1.00 75.56 93 TYR A C 1
ATOM 698 O O . TYR A 1 93 ? 13.346 -9.433 0.163 1.00 75.56 93 TYR A O 1
ATOM 706 N N . SER A 1 94 ? 15.011 -10.866 -0.287 1.00 76.81 94 SER A N 1
ATOM 707 C CA . SER A 1 94 ? 15.680 -10.780 1.018 1.00 76.81 94 SER A CA 1
ATOM 708 C C . SER A 1 94 ? 16.475 -9.492 1.234 1.00 76.81 94 SER A C 1
ATOM 710 O O . SER A 1 94 ? 16.907 -9.217 2.349 1.00 76.81 94 SER A O 1
ATOM 712 N N . LYS A 1 95 ? 16.723 -8.729 0.168 1.00 83.69 95 LYS A N 1
ATOM 713 C CA . LYS A 1 95 ? 17.502 -7.494 0.200 1.00 83.69 95 LYS A CA 1
ATOM 714 C C . LYS A 1 95 ? 16.853 -6.482 -0.745 1.00 83.69 95 LYS A C 1
ATOM 716 O O . LYS A 1 95 ? 17.331 -6.307 -1.876 1.00 83.69 95 LYS A O 1
ATOM 721 N N . PRO A 1 96 ? 15.728 -5.880 -0.327 1.00 83.75 96 PRO A N 1
ATOM 722 C CA . PRO A 1 96 ? 15.066 -4.879 -1.138 1.00 83.75 96 PRO A CA 1
ATOM 723 C C . PRO A 1 96 ? 15.945 -3.641 -1.306 1.00 83.75 96 PRO A C 1
ATOM 725 O O . PRO A 1 96 ? 16.791 -3.335 -0.469 1.00 83.75 96 PRO A O 1
ATOM 728 N N . LEU A 1 97 ? 15.752 -2.952 -2.429 1.00 86.69 97 LEU A N 1
ATOM 729 C CA . LEU A 1 97 ? 16.388 -1.662 -2.682 1.00 86.69 97 LEU A CA 1
ATOM 730 C C . LEU A 1 97 ? 15.458 -0.563 -2.180 1.00 86.69 97 LEU A C 1
ATOM 732 O O . LEU A 1 97 ? 14.241 -0.761 -2.146 1.00 86.69 97 LEU A O 1
ATOM 736 N N . THR A 1 98 ? 16.031 0.579 -1.818 1.00 86.69 98 THR A N 1
ATOM 737 C CA . THR A 1 98 ? 15.248 1.710 -1.329 1.00 86.69 98 THR A CA 1
ATOM 738 C C . THR A 1 98 ? 14.605 2.485 -2.491 1.00 86.69 98 THR A C 1
ATOM 740 O O . THR A 1 98 ? 15.134 2.472 -3.610 1.00 86.69 98 THR A O 1
ATOM 743 N N . PRO A 1 99 ? 13.464 3.155 -2.259 1.00 85.38 99 PRO A N 1
ATOM 744 C CA . PRO A 1 99 ? 12.773 3.984 -3.251 1.00 85.38 99 PRO A CA 1
ATOM 745 C C . PRO A 1 99 ? 13.642 5.049 -3.930 1.00 85.38 99 PRO A C 1
ATOM 747 O O . PRO A 1 99 ? 13.485 5.314 -5.124 1.00 85.38 99 PRO A O 1
ATOM 750 N N . GLU A 1 100 ? 14.580 5.643 -3.195 1.00 85.94 100 GLU A N 1
ATOM 751 C CA . GLU A 1 100 ? 15.455 6.719 -3.672 1.00 85.94 100 GLU A CA 1
ATOM 752 C C . GLU A 1 100 ? 16.410 6.209 -4.755 1.00 85.94 100 GLU A C 1
ATOM 754 O O . GLU A 1 100 ? 16.601 6.862 -5.780 1.00 85.94 100 GLU A O 1
ATOM 759 N N . LEU A 1 101 ? 16.946 4.994 -4.580 1.00 85.19 101 LEU A N 1
ATOM 760 C CA . LEU A 1 101 ? 17.802 4.335 -5.574 1.00 85.19 101 LEU A CA 1
ATOM 761 C C . LEU A 1 101 ? 17.045 3.963 -6.854 1.00 85.19 101 LEU A C 1
ATOM 763 O O . LEU A 1 101 ? 17.663 3.695 -7.883 1.00 85.19 101 LEU A O 1
ATOM 767 N N . LEU A 1 102 ? 15.715 3.927 -6.788 1.00 85.12 102 LEU A N 1
ATOM 768 C CA . LEU A 1 102 ? 14.832 3.493 -7.864 1.00 85.12 102 LEU A CA 1
ATOM 769 C C . LEU A 1 102 ? 14.021 4.638 -8.477 1.00 85.12 102 LEU A C 1
ATOM 771 O O . LEU A 1 102 ? 13.053 4.391 -9.198 1.00 85.12 102 LEU A O 1
ATOM 775 N N . GLY A 1 103 ? 14.418 5.886 -8.209 1.00 85.19 103 GLY A N 1
ATOM 776 C CA . GLY A 1 103 ? 13.793 7.068 -8.799 1.00 85.19 103 GLY A CA 1
ATOM 777 C C . GLY A 1 103 ? 12.337 7.251 -8.371 1.00 85.19 103 GLY A C 1
ATOM 778 O O . GLY A 1 103 ? 11.499 7.597 -9.199 1.00 85.19 103 GLY A O 1
ATOM 779 N N . GLY A 1 104 ? 12.021 6.956 -7.106 1.00 87.12 104 GLY A N 1
ATOM 780 C CA . GLY A 1 104 ? 10.673 7.124 -6.556 1.00 87.12 104 GLY A CA 1
ATOM 781 C C . GLY A 1 104 ? 9.696 6.012 -6.939 1.00 87.12 104 GLY A C 1
ATOM 782 O O . GLY A 1 104 ? 8.487 6.167 -6.783 1.00 87.12 104 GLY A O 1
ATOM 783 N N . LYS A 1 105 ? 10.189 4.871 -7.432 1.00 88.56 105 LYS A N 1
ATOM 784 C CA . LYS A 1 105 ? 9.377 3.672 -7.674 1.00 88.56 105 LYS A CA 1
ATOM 785 C C . LYS A 1 105 ? 9.731 2.584 -6.672 1.00 88.56 105 LYS A C 1
ATOM 787 O O . LYS A 1 105 ? 10.893 2.393 -6.332 1.00 88.56 105 LYS A O 1
ATOM 792 N N . MET A 1 106 ? 8.733 1.808 -6.259 1.00 88.94 106 MET A N 1
ATOM 793 C CA . MET A 1 106 ? 8.933 0.723 -5.301 1.00 88.94 106 MET A CA 1
ATOM 794 C C . MET A 1 106 ? 8.633 -0.645 -5.940 1.00 88.94 106 MET A C 1
ATOM 796 O O . MET A 1 106 ? 7.493 -0.869 -6.351 1.00 88.94 106 MET A O 1
ATOM 800 N N . PRO A 1 107 ? 9.596 -1.587 -6.022 1.00 87.81 107 PRO A N 1
ATOM 801 C CA . PRO A 1 107 ? 9.411 -2.933 -6.581 1.00 87.81 107 PRO A CA 1
ATOM 802 C C . PRO A 1 107 ? 8.691 -3.884 -5.610 1.00 87.81 107 PRO A C 1
ATOM 804 O O . PRO A 1 107 ? 9.021 -5.062 -5.495 1.00 87.81 107 PRO A O 1
ATOM 807 N N . GLY A 1 108 ? 7.692 -3.375 -4.898 1.00 90.00 108 GLY A N 1
ATOM 808 C CA . GLY A 1 108 ? 6.918 -4.118 -3.919 1.00 90.00 108 GLY A CA 1
ATOM 809 C C . GLY A 1 108 ? 5.740 -3.314 -3.400 1.00 90.00 108 GLY A C 1
ATOM 810 O O . GLY A 1 108 ? 5.607 -2.118 -3.668 1.00 90.00 108 GLY A O 1
ATOM 811 N N . VAL A 1 109 ? 4.872 -4.002 -2.671 1.00 92.81 109 VAL A N 1
ATOM 812 C CA . VAL A 1 109 ? 3.610 -3.448 -2.177 1.00 92.81 109 VAL A CA 1
ATOM 813 C C . VAL A 1 109 ? 3.336 -3.929 -0.761 1.00 92.81 109 VAL A C 1
ATOM 815 O O . VAL A 1 109 ? 3.770 -5.013 -0.355 1.00 92.81 109 VAL A O 1
ATOM 818 N N . VAL A 1 110 ? 2.565 -3.129 -0.037 1.00 95.31 110 VAL A N 1
ATOM 819 C CA . VAL A 1 110 ? 1.930 -3.518 1.217 1.00 95.31 110 VAL A CA 1
ATOM 820 C C . VAL A 1 110 ? 0.545 -4.065 0.888 1.00 95.31 110 VAL A C 1
ATOM 822 O O . VAL A 1 110 ? -0.154 -3.557 0.007 1.00 95.31 110 VAL A O 1
ATOM 825 N N . ARG A 1 111 ? 0.146 -5.137 1.568 1.00 95.38 111 ARG A N 1
ATOM 826 C CA . ARG A 1 111 ? -1.193 -5.715 1.468 1.00 95.38 111 ARG A CA 1
ATOM 827 C C . ARG A 1 111 ? -1.801 -5.822 2.852 1.00 95.38 111 ARG A C 1
ATOM 829 O O . ARG A 1 111 ? -1.215 -6.440 3.740 1.00 95.38 111 ARG A O 1
ATOM 836 N N . VAL A 1 112 ? -3.011 -5.297 2.984 1.00 96.38 112 VAL A N 1
ATOM 837 C CA . VAL A 1 112 ? -3.892 -5.567 4.121 1.00 96.38 112 VAL A CA 1
ATOM 838 C C . VAL A 1 112 ? -4.977 -6.529 3.658 1.00 96.38 112 VAL A C 1
ATOM 840 O O . VAL A 1 112 ? -5.483 -6.409 2.543 1.00 96.38 112 VAL A O 1
ATOM 843 N N . SER A 1 113 ? -5.277 -7.547 4.458 1.00 95.44 113 SER A N 1
ATOM 844 C CA . SER A 1 113 ? -6.307 -8.540 4.145 1.00 95.44 113 SER A CA 1
ATOM 845 C C . SER A 1 113 ? -7.196 -8.740 5.353 1.00 95.44 113 SER A C 1
ATOM 847 O O . SER A 1 113 ? -6.689 -8.940 6.452 1.00 95.44 113 SER A O 1
ATOM 849 N N . LEU A 1 114 ? -8.504 -8.699 5.134 1.00 94.62 114 LEU A N 1
ATOM 850 C CA . LEU A 1 114 ? -9.493 -8.971 6.168 1.00 94.62 114 LEU A CA 1
ATOM 851 C C . LEU A 1 114 ? -9.906 -10.443 6.107 1.00 94.62 114 LEU A C 1
ATOM 853 O O . LEU A 1 114 ? -10.078 -11.011 5.027 1.00 94.62 114 LEU A O 1
ATOM 857 N N . GLY A 1 115 ? -10.030 -11.066 7.274 1.00 93.56 115 GLY A N 1
ATOM 858 C CA . GLY A 1 115 ? -10.477 -12.447 7.433 1.00 93.56 115 GLY A CA 1
ATOM 859 C C . GLY A 1 115 ? -11.847 -12.528 8.099 1.00 93.56 115 GLY A C 1
ATOM 860 O O . GLY A 1 115 ? -12.396 -11.526 8.542 1.00 93.56 115 GLY A O 1
ATOM 861 N N . ALA A 1 116 ? -12.382 -13.744 8.234 1.00 93.19 116 ALA A N 1
ATOM 862 C CA . ALA A 1 116 ? -13.674 -13.979 8.891 1.00 93.19 116 ALA A CA 1
ATOM 863 C C . ALA A 1 116 ? -13.724 -13.502 10.357 1.00 93.19 116 ALA A C 1
ATOM 865 O O . ALA A 1 116 ? -14.800 -13.228 10.874 1.00 93.19 116 ALA A O 1
ATOM 866 N N . MET A 1 117 ? -12.562 -13.408 11.012 1.00 95.25 117 MET A N 1
ATOM 867 C CA . MET A 1 117 ? -12.425 -12.944 12.397 1.00 95.25 117 MET A CA 1
ATOM 868 C C . MET A 1 117 ? -12.095 -11.450 12.504 1.00 95.25 117 MET A C 1
ATOM 870 O O . MET A 1 117 ? -11.969 -10.948 13.615 1.00 95.25 117 MET A O 1
ATOM 874 N N . SER A 1 118 ? -11.925 -10.746 11.379 1.00 96.00 118 SER A N 1
ATOM 875 C CA . SER A 1 118 ? -11.680 -9.305 11.392 1.00 96.00 118 SER A CA 1
ATOM 876 C C . SER A 1 118 ? -12.950 -8.555 11.780 1.00 96.00 118 SER A C 1
ATOM 878 O O . SER A 1 118 ? -14.039 -8.833 11.279 1.00 96.00 118 SER A O 1
ATOM 880 N N . THR A 1 119 ? -12.793 -7.573 12.653 1.00 97.38 119 THR A N 1
ATOM 881 C CA . THR A 1 119 ? -13.862 -6.719 13.164 1.00 97.38 119 THR A CA 1
ATOM 882 C C . THR A 1 119 ? -13.756 -5.309 12.586 1.00 97.38 119 THR A C 1
ATOM 884 O O . THR A 1 119 ? -12.719 -4.907 12.058 1.00 97.38 119 THR A O 1
ATOM 887 N N . PHE A 1 120 ? -14.824 -4.517 12.711 1.00 97.00 120 PHE A N 1
ATOM 888 C CA . PHE A 1 120 ? -14.759 -3.089 12.380 1.00 97.00 120 PHE A CA 1
ATOM 889 C C . PHE A 1 120 ? -13.736 -2.347 13.244 1.00 97.00 120 PHE A C 1
ATOM 891 O O . PHE A 1 120 ? -13.035 -1.483 12.730 1.00 97.00 120 PHE A O 1
ATOM 898 N N . SER A 1 121 ? -13.576 -2.751 14.510 1.00 97.94 121 SER A N 1
ATOM 899 C CA . SER A 1 121 ? -12.555 -2.179 15.390 1.00 97.94 121 SER A CA 1
ATOM 900 C C . SER A 1 121 ? -11.146 -2.387 14.836 1.00 97.94 121 SER A C 1
ATOM 902 O O . SER A 1 121 ? -10.345 -1.465 14.904 1.00 97.94 121 SER A O 1
ATOM 904 N N . ASP A 1 122 ? -10.845 -3.550 14.248 1.00 97.25 122 ASP A N 1
ATOM 905 C CA . ASP A 1 122 ? -9.528 -3.795 13.639 1.00 97.25 122 ASP A CA 1
ATOM 906 C C . ASP A 1 122 ? -9.279 -2.849 12.455 1.00 97.25 122 ASP A C 1
ATOM 908 O O . ASP A 1 122 ? -8.171 -2.344 12.265 1.00 97.25 122 ASP A O 1
ATOM 912 N N . VAL A 1 123 ? -10.327 -2.576 11.667 1.00 96.62 123 VAL A N 1
ATOM 913 C CA . VAL A 1 123 ? -10.269 -1.623 10.551 1.00 96.62 123 VAL A CA 1
ATOM 914 C C . VAL A 1 123 ? -10.046 -0.204 11.069 1.00 96.62 123 VAL A C 1
ATOM 916 O O . VAL A 1 123 ? -9.188 0.500 10.538 1.00 96.62 123 VAL A O 1
ATOM 919 N N . ASP A 1 124 ? -10.769 0.208 12.108 1.00 97.56 124 ASP A N 1
ATOM 920 C CA . ASP A 1 124 ? -10.636 1.536 12.707 1.00 97.56 124 ASP A CA 1
ATOM 921 C C . ASP A 1 124 ? -9.249 1.735 13.329 1.00 97.56 124 ASP A C 1
ATOM 923 O O . ASP A 1 124 ? -8.608 2.756 13.077 1.00 97.56 124 ASP A O 1
ATOM 927 N N . THR A 1 125 ? -8.731 0.739 14.056 1.00 97.94 125 THR A N 1
ATOM 928 C CA . THR A 1 125 ? -7.365 0.746 14.601 1.00 97.94 125 THR A CA 1
ATOM 929 C C . THR A 1 125 ? -6.325 0.879 13.492 1.00 97.94 125 THR A C 1
ATOM 931 O O . THR A 1 125 ? -5.411 1.697 13.599 1.00 97.94 125 THR A O 1
ATOM 934 N N . PHE A 1 126 ? -6.477 0.139 12.391 1.00 97.81 126 PHE A N 1
ATOM 935 C CA . PHE A 1 126 ? -5.577 0.261 11.247 1.00 97.81 126 PHE A CA 1
ATOM 936 C C . PHE A 1 126 ? -5.656 1.644 10.582 1.00 97.81 126 PHE A C 1
ATOM 938 O O . PHE A 1 126 ? -4.628 2.232 10.246 1.00 97.81 126 PHE A O 1
ATOM 945 N N . LEU A 1 127 ? -6.857 2.199 10.398 1.00 97.44 127 LEU A N 1
ATOM 946 C CA . LEU A 1 127 ? -7.033 3.532 9.815 1.00 97.44 127 LEU A CA 1
ATOM 947 C C . LEU A 1 127 ? -6.464 4.638 10.711 1.00 97.44 127 LEU A C 1
ATOM 949 O O . LEU A 1 127 ? -5.864 5.579 10.186 1.00 97.44 127 LEU A O 1
ATOM 953 N N . ALA A 1 128 ? -6.619 4.516 12.031 1.00 97.75 128 ALA A N 1
ATOM 954 C CA . ALA A 1 128 ? -6.021 5.418 13.009 1.00 97.75 128 ALA A CA 1
ATOM 955 C C . ALA A 1 128 ? -4.491 5.365 12.936 1.00 97.75 128 ALA A C 1
ATOM 957 O O . ALA A 1 128 ? -3.869 6.405 12.738 1.00 97.75 128 ALA A O 1
ATOM 958 N N . PHE A 1 129 ? -3.897 4.165 12.947 1.00 97.88 129 PHE A N 1
ATOM 959 C CA . PHE A 1 129 ? -2.459 3.971 12.733 1.00 97.88 129 PHE A CA 1
ATOM 960 C C . PHE A 1 129 ? -1.973 4.658 11.449 1.00 97.88 129 PHE A C 1
ATOM 962 O O . PHE A 1 129 ? -1.035 5.453 11.481 1.00 97.88 129 PHE A O 1
ATOM 969 N N . MET A 1 130 ? -2.654 4.423 10.321 1.00 98.00 130 MET A N 1
ATOM 970 C CA . MET A 1 130 ? -2.293 5.048 9.047 1.00 98.00 130 MET A CA 1
ATOM 971 C C . MET A 1 130 ? -2.356 6.579 9.116 1.00 98.00 130 MET A C 1
ATOM 973 O O . MET A 1 130 ? -1.500 7.264 8.557 1.00 98.00 130 MET A O 1
ATOM 977 N N . SER A 1 131 ? -3.370 7.119 9.796 1.00 96.88 131 SER A N 1
ATOM 978 C CA . SER A 1 131 ? -3.540 8.560 9.954 1.00 96.88 131 SER A CA 1
ATOM 979 C C . SER A 1 131 ? -2.513 9.181 10.898 1.00 96.88 131 SER A C 1
ATOM 981 O O . SER A 1 131 ? -2.087 10.307 10.669 1.00 96.88 131 SER A O 1
ATOM 983 N N . GLU A 1 132 ? -2.155 8.507 11.982 1.00 96.25 132 GLU A N 1
ATOM 984 C CA . GLU A 1 132 ? -1.253 9.042 13.001 1.00 96.25 132 GLU A CA 1
ATOM 985 C C . GLU A 1 132 ? 0.206 8.992 12.553 1.00 96.25 132 GLU A C 1
ATOM 987 O O . GLU A 1 132 ? 0.946 9.940 12.807 1.00 96.25 132 GLU A O 1
ATOM 992 N N . GLN A 1 133 ? 0.598 7.920 11.859 1.00 96.31 133 GLN A N 1
ATOM 993 C CA . GLN A 1 133 ? 1.994 7.677 11.494 1.00 96.31 133 GLN A CA 1
ATOM 994 C C . GLN A 1 133 ? 2.397 8.293 10.150 1.00 96.31 133 GLN A C 1
ATOM 996 O O . GLN A 1 133 ? 3.554 8.668 9.983 1.00 96.31 133 GLN A O 1
ATOM 1001 N N . TYR A 1 134 ? 1.471 8.408 9.187 1.00 96.19 134 TYR A N 1
ATOM 1002 C CA . TYR A 1 134 ? 1.827 8.786 7.810 1.00 96.19 134 TYR A CA 1
ATOM 1003 C C . TYR A 1 134 ? 1.164 10.063 7.296 1.00 96.19 134 TYR A C 1
ATOM 1005 O O . TYR A 1 134 ? 1.608 10.604 6.284 1.00 96.19 134 TYR A O 1
ATOM 1013 N N . VAL A 1 135 ? 0.127 10.591 7.956 1.00 96.25 135 VAL A N 1
ATOM 1014 C CA . VAL A 1 135 ? -0.424 11.893 7.552 1.00 96.25 135 VAL A CA 1
ATOM 1015 C C . VAL A 1 135 ? 0.492 12.996 8.062 1.00 96.25 135 VAL A C 1
ATOM 1017 O O . VAL A 1 135 ? 0.440 13.408 9.221 1.00 96.25 135 VAL A O 1
ATOM 1020 N N . GLU A 1 136 ? 1.297 13.529 7.152 1.00 92.50 136 GLU A N 1
ATOM 1021 C CA . GLU A 1 136 ? 2.029 14.767 7.394 1.00 92.50 136 GLU A CA 1
ATOM 1022 C C . 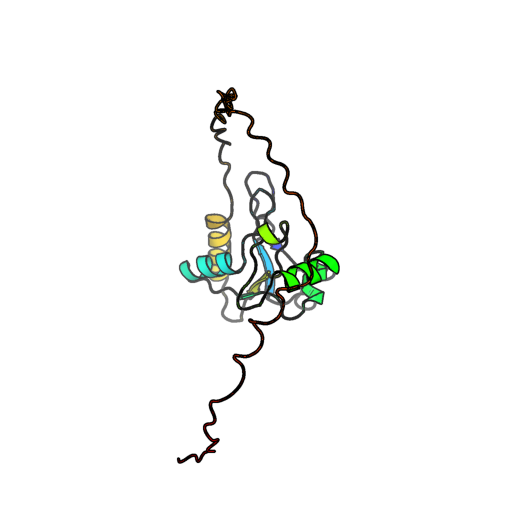GLU A 1 136 ? 1.050 15.929 7.574 1.00 92.50 136 GLU A C 1
ATOM 1024 O O . GLU A 1 136 ? 0.385 16.398 6.640 1.00 92.50 136 GLU A O 1
ATOM 1029 N N . LYS A 1 137 ? 0.969 16.396 8.817 1.00 84.44 137 LYS A N 1
ATOM 1030 C CA . LYS A 1 137 ? 0.308 17.647 9.173 1.00 84.44 137 LYS A CA 1
ATOM 1031 C C . LYS A 1 137 ? 1.244 18.781 8.770 1.00 84.44 137 LYS A C 1
ATOM 1033 O O . LYS A 1 137 ? 2.451 18.649 8.946 1.00 84.44 137 LYS A O 1
ATOM 1038 N N . TYR A 1 138 ? 0.686 19.860 8.219 1.00 69.75 138 TYR A N 1
ATOM 1039 C CA . TYR A 1 138 ? 1.432 21.029 7.748 1.00 69.75 138 TYR A CA 1
ATOM 1040 C C . TYR A 1 138 ? 2.566 21.372 8.718 1.00 69.75 138 TYR A C 1
ATOM 1042 O O . TYR A 1 138 ? 2.315 21.822 9.836 1.00 69.75 138 TYR A O 1
ATOM 1050 N N . GLN A 1 139 ? 3.803 21.152 8.287 1.00 57.00 139 GLN A N 1
ATOM 1051 C CA . GLN A 1 139 ? 4.936 21.811 8.902 1.00 57.00 139 GLN A CA 1
ATOM 1052 C C . GLN A 1 139 ? 5.166 23.078 8.085 1.00 57.00 139 GLN A C 1
ATOM 1054 O O . GLN A 1 139 ? 5.312 22.984 6.861 1.00 57.00 139 GLN A O 1
ATOM 1059 N N . PRO A 1 140 ? 5.162 24.271 8.708 1.00 51.25 140 PRO A N 1
ATOM 1060 C CA . PRO A 1 140 ? 5.730 25.433 8.056 1.00 51.25 140 PRO A CA 1
ATOM 1061 C C . PRO A 1 140 ? 7.107 25.009 7.565 1.00 51.25 140 PRO A C 1
ATOM 1063 O O . PRO A 1 140 ? 7.875 24.430 8.331 1.00 51.25 140 PRO A O 1
ATOM 1066 N N . ILE A 1 141 ? 7.403 25.248 6.290 1.00 54.97 141 ILE A N 1
ATOM 1067 C CA . ILE A 1 141 ? 8.771 25.126 5.805 1.00 54.97 141 ILE A CA 1
ATOM 1068 C C . ILE A 1 141 ? 9.562 26.135 6.638 1.00 54.97 141 ILE A C 1
ATOM 1070 O O . ILE A 1 141 ? 9.568 27.326 6.319 1.00 54.97 141 ILE A O 1
ATOM 1074 N N . GLU A 1 142 ? 10.199 25.688 7.721 1.00 53.66 142 GLU A N 1
ATOM 1075 C CA . GLU A 1 142 ? 11.326 26.411 8.269 1.00 53.66 142 GLU A CA 1
ATOM 1076 C C . GLU A 1 142 ? 12.369 26.350 7.170 1.00 53.66 142 GLU A C 1
ATOM 1078 O O . GLU A 1 142 ? 13.114 25.384 7.005 1.00 53.66 142 GLU A O 1
ATOM 1083 N N . ARG A 1 143 ? 12.361 27.388 6.335 1.00 46.56 143 ARG A N 1
ATOM 1084 C CA . ARG A 1 143 ? 13.523 27.732 5.546 1.00 46.56 143 ARG A CA 1
ATOM 1085 C C . ARG A 1 143 ? 14.578 28.047 6.590 1.00 46.56 143 ARG A C 1
ATOM 1087 O O . ARG A 1 143 ? 14.677 29.192 7.025 1.00 46.56 143 ARG A O 1
ATOM 1094 N N . SER A 1 144 ? 15.344 27.042 7.010 1.00 45.78 144 SER A N 1
ATOM 1095 C CA . SER A 1 144 ? 16.673 27.327 7.509 1.00 45.78 144 SER A CA 1
ATOM 1096 C C . SER A 1 144 ? 17.293 28.179 6.404 1.00 45.78 144 SER A C 1
ATOM 1098 O O . SER A 1 144 ? 17.288 27.758 5.238 1.00 45.78 144 SER A O 1
ATOM 1100 N N . PRO A 1 145 ? 17.670 29.441 6.679 1.00 46.16 145 PRO A N 1
ATOM 1101 C CA . PRO A 1 145 ? 18.386 30.204 5.684 1.00 46.16 145 PRO A CA 1
ATOM 1102 C C . PRO A 1 145 ? 19.569 29.321 5.328 1.00 46.16 145 PRO A C 1
ATOM 1104 O O . PRO A 1 145 ? 20.376 28.986 6.195 1.00 46.16 145 PRO A O 1
ATOM 1107 N N . THR A 1 146 ? 19.613 28.849 4.082 1.00 50.41 146 THR A N 1
ATOM 1108 C CA . THR A 1 146 ? 20.827 28.265 3.548 1.00 50.41 146 THR A CA 1
ATOM 1109 C C . THR A 1 146 ? 21.828 29.392 3.680 1.00 50.41 146 THR A C 1
ATOM 1111 O O . THR A 1 146 ? 21.798 30.351 2.908 1.00 50.41 146 THR A O 1
ATOM 1114 N N . VAL A 1 147 ? 22.635 29.342 4.739 1.00 48.16 147 VAL A N 1
ATOM 1115 C CA . VAL A 1 147 ? 23.851 30.121 4.814 1.00 48.16 147 VAL A CA 1
ATOM 1116 C C . VAL A 1 147 ? 24.617 29.601 3.616 1.00 48.16 147 VAL A C 1
ATOM 1118 O O . VAL A 1 147 ? 25.131 28.484 3.617 1.00 48.16 147 VAL A O 1
ATOM 1121 N N . LEU A 1 148 ? 24.555 30.359 2.524 1.00 53.44 148 LEU A N 1
ATOM 1122 C CA . LEU A 1 148 ? 25.522 30.258 1.458 1.00 53.44 148 LEU A CA 1
ATOM 1123 C C . LEU A 1 148 ? 26.827 30.646 2.138 1.00 53.44 148 LEU A C 1
ATOM 1125 O O . LEU A 1 148 ? 27.180 31.822 2.174 1.00 53.44 148 LEU A O 1
ATOM 1129 N N . GLU A 1 149 ? 27.480 29.671 2.770 1.00 49.72 149 GLU A N 1
ATOM 1130 C CA . GLU A 1 149 ? 28.872 29.801 3.153 1.00 49.72 149 GLU A CA 1
ATOM 1131 C C . GLU A 1 149 ? 29.574 30.257 1.874 1.00 49.72 149 GLU A C 1
ATOM 1133 O O . GLU A 1 149 ? 29.513 29.545 0.859 1.00 49.72 149 GLU A O 1
ATOM 1138 N N . PRO A 1 150 ? 30.127 31.482 1.839 1.00 47.19 150 PRO A N 1
ATOM 1139 C CA . PRO A 1 150 ? 30.801 31.948 0.653 1.00 47.19 150 PRO A CA 1
ATOM 1140 C C . PRO A 1 150 ? 31.914 30.945 0.398 1.00 47.19 150 PRO A C 1
ATOM 1142 O O . PRO A 1 150 ? 32.778 30.741 1.252 1.00 47.19 150 PRO A O 1
ATOM 1145 N N . VAL A 1 151 ? 31.874 30.298 -0.769 1.00 53.84 151 VAL A N 1
ATOM 1146 C CA . VAL A 1 151 ? 32.998 29.516 -1.272 1.00 53.84 151 VAL A CA 1
ATOM 1147 C C . VAL A 1 151 ? 34.159 30.496 -1.327 1.00 53.84 151 VAL A C 1
ATOM 1149 O O . VAL A 1 151 ? 34.268 31.300 -2.254 1.00 53.84 151 VAL A O 1
ATOM 1152 N N . HIS A 1 152 ? 34.979 30.501 -0.277 1.00 53.19 152 HIS A N 1
ATOM 1153 C CA . HIS A 1 152 ? 36.214 31.248 -0.254 1.00 53.19 152 HIS A CA 1
ATOM 1154 C C . HIS A 1 152 ? 37.000 30.713 -1.441 1.00 53.19 152 HIS A C 1
ATOM 1156 O O . HIS A 1 152 ? 37.425 29.557 -1.454 1.00 53.19 152 HIS A O 1
ATOM 1162 N N . LEU A 1 153 ? 37.134 31.551 -2.468 1.00 53.69 153 LEU A N 1
ATOM 1163 C CA . LEU A 1 153 ? 38.116 31.377 -3.519 1.00 53.69 153 LEU A CA 1
ATOM 1164 C C . LEU A 1 153 ? 39.465 31.264 -2.814 1.00 53.69 153 LEU A C 1
ATOM 1166 O O . LEU A 1 153 ? 40.085 32.272 -2.469 1.00 53.69 153 LEU A O 1
ATOM 1170 N N . LEU A 1 154 ? 39.905 30.033 -2.559 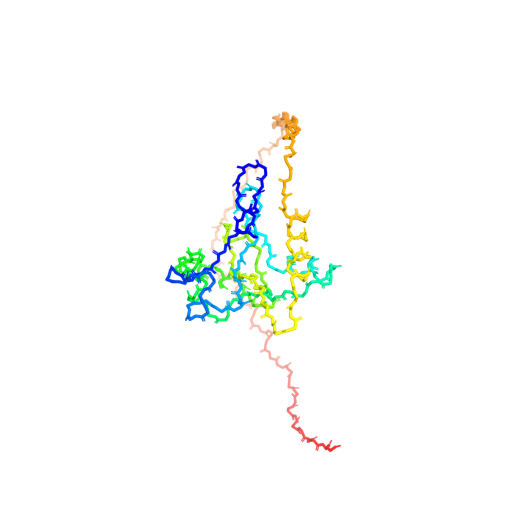1.00 50.50 154 LEU A N 1
ATOM 1171 C CA . LEU A 1 154 ? 41.283 29.767 -2.205 1.00 50.50 154 LEU A CA 1
ATOM 1172 C C . LEU A 1 154 ? 42.107 30.255 -3.395 1.00 50.50 154 LEU A C 1
ATOM 1174 O O . LEU A 1 154 ? 42.162 29.616 -4.446 1.00 50.50 154 LEU A O 1
ATOM 1178 N N . ARG A 1 155 ? 42.698 31.446 -3.247 1.00 49.50 155 ARG A N 1
ATOM 1179 C CA . ARG A 1 155 ? 43.764 31.917 -4.129 1.00 49.50 155 ARG A CA 1
ATOM 1180 C C . ARG A 1 155 ? 44.821 30.812 -4.189 1.00 49.50 155 ARG A C 1
ATOM 1182 O O . ARG A 1 155 ? 45.244 30.350 -3.128 1.00 49.50 155 ARG A O 1
ATOM 1189 N N . PRO A 1 156 ? 45.296 30.413 -5.377 1.00 44.28 156 PRO A N 1
ATOM 1190 C CA . PRO A 1 156 ? 46.435 29.521 -5.458 1.00 44.28 156 PRO A CA 1
ATOM 1191 C C . PRO A 1 156 ? 47.666 30.297 -4.976 1.00 44.28 156 PRO A C 1
ATOM 1193 O O . PRO A 1 156 ? 48.192 31.156 -5.680 1.00 44.28 156 PRO A O 1
ATOM 1196 N N . ALA A 1 157 ? 48.106 30.032 -3.750 1.00 49.94 157 ALA A N 1
ATOM 1197 C CA . ALA A 1 157 ? 49.416 30.453 -3.288 1.00 49.94 157 ALA A CA 1
ATOM 1198 C C . ALA A 1 157 ? 50.435 29.391 -3.722 1.00 49.94 157 ALA A C 1
ATOM 1200 O O . ALA A 1 157 ? 50.403 28.266 -3.237 1.00 49.94 157 ALA A O 1
ATOM 1201 N N . ASN A 1 158 ? 51.312 29.775 -4.653 1.00 55.88 158 ASN A N 1
ATOM 1202 C CA . ASN A 1 158 ? 52.635 29.202 -4.907 1.00 55.88 158 ASN A CA 1
ATOM 1203 C C . ASN A 1 158 ? 52.763 27.670 -4.846 1.00 55.88 158 ASN A C 1
ATOM 1205 O O . ASN A 1 158 ? 53.248 27.111 -3.864 1.00 55.88 158 ASN A O 1
ATOM 1209 N N . LEU A 1 159 ? 52.479 27.007 -5.967 1.00 51.56 159 LEU A N 1
ATOM 1210 C CA . LEU A 1 159 ? 53.129 25.740 -6.302 1.00 51.56 159 LEU A CA 1
ATOM 1211 C C . LEU A 1 159 ? 54.220 26.020 -7.347 1.00 51.56 159 LEU A C 1
ATOM 1213 O O . LEU A 1 159 ? 53.899 26.540 -8.419 1.00 51.56 159 LEU A O 1
ATOM 1217 N N . PRO A 1 160 ? 55.501 25.711 -7.075 1.00 41.78 160 PRO A N 1
ATOM 1218 C CA . PRO A 1 160 ? 56.525 25.777 -8.102 1.00 41.78 160 PRO A CA 1
ATOM 1219 C C . PRO A 1 160 ? 56.209 24.744 -9.186 1.00 41.78 160 PRO A C 1
ATOM 1221 O O . PRO A 1 160 ? 56.021 23.557 -8.915 1.00 41.78 160 PRO A O 1
ATOM 1224 N N . CYS A 1 161 ? 56.149 25.215 -10.429 1.00 40.75 161 CYS A N 1
ATOM 1225 C CA . CYS A 1 161 ? 56.078 24.371 -11.610 1.00 40.75 161 CYS A CA 1
ATOM 1226 C C . CYS A 1 161 ? 57.342 23.504 -11.678 1.00 40.75 161 CYS A C 1
ATOM 1228 O O . CYS A 1 161 ? 58.398 23.987 -12.077 1.00 40.75 161 CYS A O 1
ATOM 1230 N N . ILE A 1 162 ? 57.241 22.224 -11.320 1.00 46.50 162 ILE A N 1
ATOM 1231 C CA . ILE A 1 162 ? 58.226 21.217 -11.722 1.00 46.50 162 ILE A CA 1
ATOM 1232 C C . ILE A 1 162 ? 57.584 20.401 -12.838 1.00 46.50 162 ILE A C 1
ATOM 1234 O O . ILE A 1 162 ? 56.883 19.417 -12.616 1.00 46.50 162 ILE A O 1
ATOM 1238 N N . TYR A 1 163 ? 57.796 20.874 -14.061 1.00 37.12 163 TYR A N 1
ATOM 1239 C CA . TYR A 1 163 ? 57.508 20.135 -15.278 1.00 37.12 163 TYR A CA 1
ATOM 1240 C C . TYR A 1 163 ? 58.641 19.126 -15.500 1.00 37.12 163 TYR A C 1
ATOM 1242 O O . TYR A 1 163 ? 59.742 19.507 -15.889 1.00 37.12 163 TYR A O 1
ATOM 1250 N N . HIS A 1 164 ? 58.379 17.840 -15.264 1.00 44.56 164 HIS A N 1
ATOM 1251 C CA . HIS A 1 164 ? 59.199 16.756 -15.806 1.00 44.56 164 HIS A CA 1
ATOM 1252 C C . HIS A 1 164 ? 58.314 15.852 -16.674 1.00 44.56 164 HIS A C 1
ATOM 1254 O O . HIS A 1 164 ? 57.398 15.219 -16.149 1.00 44.56 164 HIS A O 1
ATOM 1260 N N . PRO A 1 165 ? 58.550 15.775 -17.996 1.00 43.06 165 PRO A N 1
ATOM 1261 C CA . PRO A 1 165 ? 57.816 14.855 -18.854 1.00 43.06 165 PRO A CA 1
ATOM 1262 C C . PRO A 1 165 ? 58.316 13.416 -18.634 1.00 43.06 165 PRO A C 1
ATOM 1264 O O . PRO A 1 165 ? 59.528 13.185 -18.706 1.00 43.06 165 PRO A O 1
ATOM 1267 N N . PRO A 1 166 ? 57.441 12.413 -18.431 1.00 42.88 166 PRO A N 1
ATOM 1268 C CA . PRO A 1 166 ? 57.859 11.026 -18.525 1.00 42.88 166 PRO A CA 1
ATOM 1269 C C . PRO A 1 166 ? 58.042 10.665 -20.005 1.00 42.88 166 PRO A C 1
ATOM 1271 O O . PRO A 1 166 ? 57.086 10.519 -20.764 1.00 42.88 166 PRO A O 1
ATOM 1274 N N . GLN A 1 167 ? 59.301 10.512 -20.417 1.00 44.44 167 GLN A N 1
ATOM 1275 C CA . GLN A 1 167 ? 59.678 9.802 -21.638 1.00 44.44 167 GLN A CA 1
ATOM 1276 C C . GLN A 1 167 ? 59.271 8.329 -21.489 1.00 44.44 167 GLN A C 1
ATOM 1278 O O . GLN A 1 167 ? 60.017 7.513 -20.950 1.00 44.44 167 GLN A O 1
ATOM 1283 N N . ILE A 1 168 ? 58.076 7.973 -21.964 1.00 38.47 168 ILE A N 1
ATOM 1284 C CA . ILE A 1 168 ? 57.687 6.573 -22.145 1.00 38.47 168 ILE A CA 1
ATOM 1285 C C . ILE A 1 168 ? 58.397 6.069 -23.404 1.00 38.47 168 ILE A C 1
ATOM 1287 O O . ILE A 1 168 ? 57.887 6.151 -24.519 1.00 38.47 168 ILE A O 1
ATOM 1291 N N . ARG A 1 169 ? 59.611 5.549 -23.215 1.00 40.03 169 ARG A N 1
ATOM 1292 C CA . ARG A 1 169 ? 60.279 4.689 -24.192 1.00 40.03 169 ARG A CA 1
ATOM 1293 C C . ARG A 1 169 ? 59.887 3.251 -23.867 1.00 40.03 169 ARG A C 1
ATOM 1295 O O . ARG A 1 169 ? 60.337 2.682 -22.876 1.00 40.03 169 ARG A O 1
ATOM 1302 N N . LEU A 1 170 ? 59.015 2.682 -24.694 1.00 43.81 170 LEU A N 1
ATOM 1303 C CA . LEU A 1 170 ? 58.698 1.256 -24.693 1.00 43.81 170 LEU A CA 1
ATOM 1304 C C . LEU A 1 170 ? 59.994 0.437 -24.818 1.00 43.81 170 LEU A C 1
ATOM 1306 O O . LEU A 1 170 ? 60.743 0.593 -25.781 1.00 43.81 170 LEU A O 1
ATOM 1310 N N . SER A 1 171 ? 60.241 -0.448 -23.852 1.00 41.12 171 SER A N 1
ATOM 1311 C CA . SER A 1 171 ? 61.285 -1.473 -23.912 1.00 41.12 171 SER A CA 1
ATOM 1312 C C . SER A 1 171 ? 60.727 -2.801 -23.396 1.00 41.12 171 SER A C 1
ATOM 1314 O O . SER A 1 171 ? 60.407 -2.968 -22.220 1.00 41.12 171 SER A O 1
ATOM 1316 N N . TRP A 1 172 ? 60.585 -3.741 -24.325 1.00 42.12 172 TRP A N 1
ATOM 1317 C CA . TRP A 1 172 ? 60.016 -5.080 -24.185 1.00 42.12 172 TRP A CA 1
ATOM 1318 C C . TRP A 1 172 ? 60.975 -6.080 -23.507 1.00 42.12 172 TRP A C 1
ATOM 1320 O O . TRP A 1 172 ? 61.390 -7.046 -24.144 1.00 42.12 172 TRP A O 1
ATOM 1330 N N . LYS A 1 173 ? 61.373 -5.882 -22.237 1.00 45.38 173 LYS A N 1
ATOM 1331 C CA . LYS A 1 173 ? 62.301 -6.834 -21.572 1.00 45.38 173 LYS A CA 1
ATOM 1332 C C . LYS A 1 173 ? 62.053 -7.235 -20.111 1.00 45.38 173 LYS A C 1
ATOM 1334 O O . LYS A 1 173 ? 62.924 -7.879 -19.540 1.00 45.38 173 LYS A O 1
ATOM 1339 N N . SER A 1 174 ? 60.871 -7.014 -19.529 1.00 44.53 174 SER A N 1
ATOM 1340 C CA . SER A 1 174 ? 60.620 -7.476 -18.144 1.00 44.53 174 SER A CA 1
ATOM 1341 C C . SER A 1 174 ? 59.226 -8.062 -17.902 1.00 44.53 174 SER A C 1
ATOM 1343 O O . SER A 1 174 ? 58.586 -7.757 -16.900 1.00 44.53 174 SER A O 1
ATOM 1345 N N . LEU A 1 175 ? 58.762 -8.945 -18.793 1.00 40.66 175 LEU A N 1
ATOM 1346 C CA . LEU A 1 175 ? 57.550 -9.750 -18.590 1.00 40.66 175 LEU A CA 1
ATOM 1347 C C . LEU A 1 175 ? 57.893 -11.236 -18.384 1.00 40.66 175 LEU A C 1
ATOM 1349 O O . LEU A 1 175 ? 57.453 -12.090 -19.147 1.00 40.66 175 LEU A O 1
ATOM 1353 N N . GLN A 1 176 ? 58.719 -11.558 -17.377 1.00 48.84 176 GLN A N 1
ATOM 1354 C CA . GLN A 1 176 ? 59.086 -12.960 -17.121 1.00 48.84 176 GLN A CA 1
ATOM 1355 C C . GLN A 1 176 ? 59.379 -13.355 -15.661 1.00 48.84 176 GLN A C 1
ATOM 1357 O O . GLN A 1 176 ? 60.156 -14.274 -15.431 1.00 48.84 176 GLN A O 1
ATOM 1362 N N . VAL A 1 177 ? 58.742 -12.735 -14.655 1.00 49.00 177 VAL A N 1
ATOM 1363 C CA . VAL A 1 177 ? 58.904 -13.186 -13.244 1.00 49.00 177 VAL A CA 1
ATOM 1364 C C . VAL A 1 177 ? 57.588 -13.384 -12.462 1.00 49.00 177 VAL A C 1
ATOM 1366 O O . VAL A 1 177 ? 57.609 -13.907 -11.354 1.00 49.00 177 VAL A O 1
ATOM 1369 N N . ALA A 1 178 ? 56.408 -13.123 -13.032 1.00 39.50 178 ALA A N 1
ATOM 1370 C CA . ALA A 1 178 ? 55.133 -13.277 -12.305 1.00 39.50 178 ALA A CA 1
ATOM 1371 C C . ALA A 1 178 ? 54.184 -14.357 -12.868 1.00 39.50 178 ALA A C 1
ATOM 1373 O O . ALA A 1 178 ? 52.970 -14.205 -12.790 1.00 39.50 178 ALA A O 1
ATOM 1374 N N . LEU A 1 179 ? 54.719 -15.460 -13.412 1.00 43.22 179 LEU A N 1
ATOM 1375 C CA . LEU A 1 179 ? 53.938 -16.632 -13.857 1.00 43.22 179 LEU A CA 1
ATOM 1376 C C . LEU A 1 179 ? 54.620 -17.984 -13.533 1.00 43.22 179 LEU A C 1
ATOM 1378 O O . LEU A 1 179 ? 54.621 -18.898 -14.350 1.00 43.22 179 LEU A O 1
ATOM 1382 N N . SER A 1 180 ? 55.185 -18.156 -12.329 1.00 45.91 180 SER A N 1
ATOM 1383 C CA . SER A 1 180 ? 55.674 -19.485 -11.887 1.00 45.91 180 SER A CA 1
ATOM 1384 C C . SER A 1 180 ? 55.331 -19.900 -10.451 1.00 45.91 180 SER A C 1
ATOM 1386 O O . SER A 1 180 ? 55.850 -20.897 -9.959 1.00 45.91 180 SER A O 1
ATOM 1388 N N . ARG A 1 181 ? 54.384 -19.237 -9.775 1.00 43.09 181 ARG A N 1
ATOM 1389 C CA . ARG A 1 181 ? 53.836 -19.737 -8.495 1.00 43.09 181 ARG A CA 1
ATOM 1390 C C . ARG A 1 181 ? 52.430 -20.303 -8.666 1.00 43.09 181 ARG A C 1
ATOM 1392 O O . ARG A 1 181 ? 51.473 -19.858 -8.046 1.00 43.09 181 ARG A O 1
ATOM 1399 N N . ARG A 1 182 ? 52.326 -21.311 -9.534 1.00 44.09 182 ARG A N 1
ATOM 1400 C CA . ARG A 1 182 ? 51.187 -22.232 -9.613 1.00 44.09 182 ARG A CA 1
ATOM 1401 C C . ARG A 1 182 ? 51.702 -23.635 -9.934 1.00 44.09 182 ARG A C 1
ATOM 1403 O O . ARG A 1 182 ? 51.578 -24.095 -11.057 1.00 44.09 182 ARG A O 1
ATOM 1410 N N . ALA A 1 183 ? 52.316 -24.288 -8.952 1.00 41.50 183 ALA A N 1
ATOM 1411 C CA . ALA A 1 183 ? 52.492 -25.741 -8.923 1.00 41.50 183 ALA A CA 1
ATOM 1412 C C . ALA A 1 183 ? 52.926 -26.180 -7.517 1.00 41.50 183 ALA A C 1
ATOM 1414 O O . ALA A 1 183 ? 53.681 -25.478 -6.853 1.00 41.50 183 ALA A O 1
ATOM 1415 N N . ASN A 1 184 ? 52.462 -27.358 -7.107 1.00 39.03 184 ASN A N 1
ATOM 1416 C CA . ASN A 1 184 ? 52.719 -28.057 -5.847 1.00 39.03 184 ASN A CA 1
ATOM 1417 C C . ASN A 1 184 ? 52.075 -27.496 -4.574 1.00 39.03 184 ASN A C 1
ATOM 1419 O O . ASN A 1 184 ? 52.700 -26.800 -3.781 1.00 39.03 184 ASN A O 1
ATOM 1423 N N . LYS A 1 185 ? 50.863 -27.990 -4.299 1.00 40.91 185 LYS A N 1
ATOM 1424 C CA . LYS A 1 185 ? 50.641 -28.874 -3.144 1.00 40.91 185 LYS A CA 1
ATOM 1425 C C . LYS A 1 185 ? 49.516 -29.860 -3.468 1.00 40.91 185 LYS A C 1
ATOM 1427 O O . LYS A 1 185 ? 48.358 -29.482 -3.602 1.00 40.91 185 LYS A O 1
ATOM 1432 N N . SER A 1 186 ? 49.897 -31.123 -3.629 1.00 37.91 186 SER A N 1
ATOM 1433 C CA . SER A 1 186 ? 49.005 -32.274 -3.574 1.00 37.91 186 SER A CA 1
ATOM 1434 C C . SER A 1 186 ? 48.488 -32.446 -2.147 1.00 37.91 186 SER A C 1
ATOM 1436 O O . SER A 1 186 ? 49.295 -32.455 -1.219 1.00 37.91 186 SER A O 1
ATOM 1438 N N . CYS A 1 187 ? 47.190 -32.672 -1.964 1.00 31.44 187 CYS A N 1
ATOM 1439 C CA . CYS A 1 187 ? 46.733 -33.615 -0.948 1.00 31.44 187 CYS A CA 1
ATOM 1440 C C . CYS A 1 187 ? 45.320 -34.107 -1.276 1.00 31.44 187 CYS A C 1
ATOM 1442 O O . CYS A 1 187 ? 44.457 -33.355 -1.716 1.00 31.44 187 CYS A O 1
ATOM 1444 N N . SER A 1 188 ? 45.172 -35.411 -1.111 1.00 35.47 188 SER A N 1
ATOM 1445 C CA . SER A 1 188 ? 44.144 -36.349 -1.550 1.00 35.47 188 SER A CA 1
ATOM 1446 C C . SER A 1 188 ? 42.692 -36.062 -1.153 1.00 35.47 188 SER A C 1
ATOM 1448 O O . SER A 1 188 ? 42.403 -35.695 -0.016 1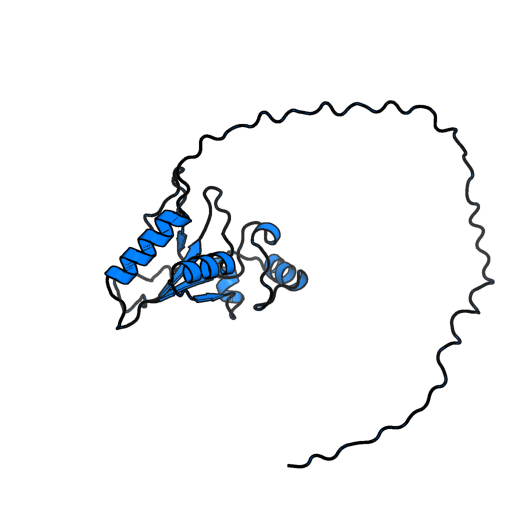.00 35.47 188 SER A O 1
ATOM 1450 N N . LEU A 1 189 ? 41.784 -36.422 -2.072 1.00 32.38 189 LEU A N 1
ATOM 1451 C CA . LEU A 1 189 ? 40.398 -36.802 -1.798 1.00 32.38 189 LEU A CA 1
ATOM 1452 C C . LEU A 1 189 ? 40.311 -37.875 -0.700 1.00 32.38 189 LEU A C 1
ATOM 1454 O O . LEU A 1 189 ? 41.034 -38.873 -0.748 1.00 32.38 189 LEU A O 1
ATOM 1458 N N . ARG A 1 190 ? 39.310 -37.762 0.179 1.00 32.19 190 ARG A N 1
ATOM 1459 C CA . ARG A 1 190 ? 38.659 -38.940 0.762 1.00 32.19 190 ARG A CA 1
ATOM 1460 C C . ARG A 1 190 ? 37.170 -38.669 0.988 1.00 32.19 190 ARG A C 1
ATOM 1462 O O . ARG A 1 190 ? 36.789 -37.714 1.657 1.00 32.19 190 ARG A O 1
ATOM 1469 N N . LEU A 1 191 ? 36.350 -39.499 0.349 1.00 33.75 191 LEU A N 1
ATOM 1470 C CA . LEU A 1 191 ? 34.895 -39.563 0.457 1.00 33.75 191 LEU A CA 1
ATOM 1471 C C . LEU A 1 191 ? 34.475 -40.231 1.784 1.00 33.75 191 LEU A C 1
ATOM 1473 O O . LEU A 1 191 ? 35.118 -41.188 2.201 1.00 33.75 191 LEU A O 1
ATOM 1477 N N . LYS A 1 192 ? 33.407 -39.670 2.381 1.00 35.03 192 LYS A N 1
ATOM 1478 C CA . LYS A 1 192 ? 32.302 -40.206 3.226 1.00 35.03 192 LYS A CA 1
ATOM 1479 C C . LYS A 1 192 ? 32.400 -41.650 3.793 1.00 35.03 192 LYS A C 1
ATOM 1481 O O . LYS A 1 192 ? 32.858 -42.552 3.102 1.00 35.03 192 LYS A O 1
ATOM 1486 N N . PRO A 1 193 ? 31.825 -41.907 4.991 1.00 44.00 193 PRO A N 1
ATOM 1487 C CA . PRO A 1 193 ? 30.390 -42.229 5.046 1.00 44.00 193 PRO A CA 1
ATOM 1488 C C . PRO A 1 193 ? 29.599 -41.588 6.199 1.00 44.00 193 PRO A C 1
ATOM 1490 O O . PRO A 1 193 ? 30.143 -41.060 7.164 1.00 44.00 193 PRO A O 1
ATOM 1493 N N . ALA A 1 194 ? 28.281 -41.631 6.012 1.00 40.09 194 ALA A N 1
ATOM 1494 C CA . ALA A 1 194 ? 27.237 -41.352 6.986 1.00 40.09 194 ALA A CA 1
ATOM 1495 C C . ALA A 1 194 ? 27.133 -42.474 8.032 1.00 40.09 194 ALA A C 1
ATOM 1497 O O . ALA A 1 194 ? 27.392 -43.621 7.686 1.00 40.09 194 ALA A O 1
ATOM 1498 N N . CYS A 1 195 ? 26.662 -42.139 9.235 1.00 32.78 195 CYS A N 1
ATOM 1499 C CA . CYS A 1 195 ? 25.881 -43.005 10.128 1.00 32.78 195 CYS A CA 1
ATOM 1500 C C . CYS A 1 195 ? 24.973 -42.081 10.965 1.00 32.78 195 CYS A C 1
ATOM 1502 O O . CYS A 1 195 ? 25.466 -41.063 11.447 1.00 32.78 195 CYS A O 1
ATOM 1504 N N . VAL A 1 196 ? 23.649 -42.215 10.805 1.00 44.06 196 VAL A N 1
ATOM 1505 C CA . VAL A 1 196 ? 22.660 -42.821 11.735 1.00 44.06 196 VAL A CA 1
ATOM 1506 C C . VAL A 1 196 ? 22.382 -41.931 12.938 1.00 44.06 196 VAL A C 1
ATOM 1508 O O . VAL A 1 196 ? 23.259 -41.842 13.819 1.00 44.06 196 VAL A O 1
#

InterPro domains:
  IPR015422 Pyridoxal phosphate-dependent transferase, small domain [G3DSA:3.90.1150.10] (2-137)
  IPR015424 Pyridoxal phosphate-dependent transferase [SSF53383] (22-132)

Organism: NCBI:txid574789

Sequence (196 aa):
MSALTHANGVPVCRIYKDPEAIYGDAKTQGATVAFNVQDSLVMPIAYSDVEKLADEHNIYLRSSGLCNPGGIATFQNFTASDVKAIFALGHRYSKPLTPELLGGKMPGVVRVSLGAMSTFSDVDTFLAFMSEQYVEKYQPIERSPTVLEPVHLLRPANLPCIYHPPQIRLSWKSLQVALSRRANKSCSLRLKPACV

Foldseek 3Di:
DQPDAAPVRHHQKDWDADPPADPPDCVRDAQKIKIFGAANVLQTFQQVVVQVVCVVVVHHWDKWQDPPQVVLCVSQVPDPVLVVVCVVVPADGVDHDGCVSSVRTGSIIIMDGDDPPDDVVSVVSVVVSSNVPHHHYDDDPPPPPPPPPPPPPPDDDDDDDPDDDPPPDDDPDPPPDPPDPPDDDDDDDDDDDDDD

pLDDT: mean 77.73, std 22.33, range [31.44, 98.0]

Secondary structure (DSSP, 8-state):
-TT-B-TTS-BSEEEE--TT--TT-TTT--SEEEEEEB-TTSPBPPHHHHHHHHHHTT---EEE--S-HHHHHHHTT--HHHHHHHHHTT-BTTBPPPTGGGTT--S-EEEEE--TT--HHHHHHHHHHHHHHH------------------------------------------SSS-----------------

Radius of gyration: 29.18 Å; chains: 1; bounding box: 81×75×42 Å